Protein 5FAI (pdb70)

Organism: Homo sapiens (NCBI:txid9606)

Secondary structure (DSSP, 8-state):
--STT-EEEEEEEEE---EEEETTEEEE--TTT-TTS--GGG--GGG--HHHHHHHHHHHHHSHHHHTT-EEEEEEETTS-EEEEPTT----SSHHHHHHHHHHHHHHSEEE-TTSS-EEEEEEPSPGGGGSPSS-EEEEE-TT-SSBPPGGGG--SSSEEEEEEE-SSS-----TT-SEEEB--SS---HHHHHHHHHHHHHHHHT--

Structure (mmCIF, N/CA/C/O backbone):
data_5FAI
#
_entry.id   5FAI
#
_cell.length_a   86.118
_cell.length_b   86.118
_cell.length_c   125.178
_cell.angle_alpha   90.000
_cell.angle_beta   90.000
_cell.angle_gamma   120.000
#
_symmetry.space_group_name_H-M   'P 65 2 2'
#
loop_
_entity.id
_entity.type
_entity.pdbx_description
1 polymer 'Ribosomal RNA small subunit methyltransferase NEP1'
2 non-polymer S-ADENOSYL-L-HOMOCYSTEINE
3 non-polymer 'CITRIC ACID'
4 non-polymer 'UNKNOWN ATOM OR ION'
5 water water
#
loop_
_atom_site.group_PDB
_atom_site.id
_atom_site.type_symbol
_atom_site.label_atom_id
_atom_site.label_alt_id
_atom_site.label_comp_id
_atom_site.label_asym_id
_atom_site.label_entity_id
_atom_site.label_seq_id
_atom_site.pdbx_PDB_ins_code
_atom_site.Cartn_x
_atom_site.Cartn_y
_atom_site.Cartn_z
_atom_site.occupancy
_atom_site.B_iso_or_equiv
_atom_site.auth_seq_id
_atom_site.auth_comp_id
_atom_site.auth_asym_id
_atom_site.auth_atom_id
_atom_site.pdbx_PDB_model_num
ATOM 1 N N . ASN A 1 24 ? 3.667 36.409 -13.201 1.00 66.44 36 ASN A N 1
ATOM 2 C CA . ASN A 1 24 ? 2.704 37.436 -12.703 1.00 62.12 36 ASN A CA 1
ATOM 3 C C . ASN A 1 24 ? 2.735 37.555 -11.156 1.00 62.25 36 ASN A C 1
ATOM 4 O O . ASN A 1 24 ? 1.934 36.914 -10.430 1.00 52.89 36 ASN A O 1
ATOM 9 N N . LYS A 1 25 ? 3.682 38.367 -10.672 1.00 58.98 37 LYS A N 1
ATOM 10 C CA . LYS A 1 25 ? 3.844 38.643 -9.229 1.00 60.41 37 LYS A CA 1
ATOM 11 C C . LYS A 1 25 ? 2.739 39.560 -8.626 1.00 58.35 37 LYS A C 1
ATOM 12 O O . LYS A 1 25 ? 2.501 39.522 -7.421 1.00 60.29 37 LYS A O 1
ATOM 14 N N . ILE A 1 26 ? 2.106 40.401 -9.454 1.00 53.98 38 ILE A N 1
ATOM 15 C CA . ILE A 1 26 ? 0.907 41.182 -9.032 1.00 51.99 38 ILE A CA 1
ATOM 16 C C . ILE A 1 26 ? -0.347 40.300 -9.055 1.00 46.95 38 ILE A C 1
ATOM 17 O O . ILE A 1 26 ? -1.156 40.332 -8.126 1.00 43.56 38 ILE A O 1
ATOM 22 N N A GLY A 1 27 ? -0.478 39.533 -10.138 0.50 43.11 39 GLY A N 1
ATOM 23 N N B GLY A 1 27 ? -0.549 39.581 -10.158 0.50 42.26 39 GLY A N 1
ATOM 24 C CA A GLY A 1 27 ? -1.606 38.656 -10.348 0.50 40.66 39 GLY A CA 1
ATOM 25 C CA B GLY A 1 27 ? -1.368 38.355 -10.172 0.50 39.26 39 GLY A CA 1
ATOM 26 C C A GLY A 1 27 ? -2.886 39.444 -10.366 0.50 38.20 39 GLY A C 1
ATOM 27 C C B GLY A 1 27 ? -2.832 38.437 -9.743 0.50 36.67 39 GLY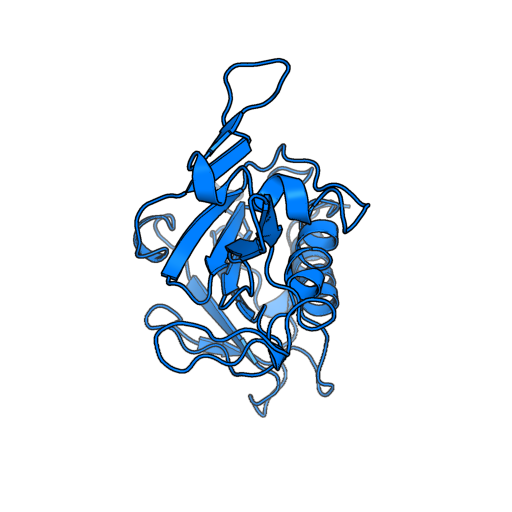 A C 1
ATOM 28 O O A GLY A 1 27 ? -2.951 40.555 -10.907 0.50 38.70 39 GLY A O 1
ATOM 29 O O B GLY A 1 27 ? -3.383 37.459 -9.237 0.50 34.98 39 GLY A O 1
ATOM 30 N N A GLY A 1 28 ? -3.903 38.890 -9.730 0.50 35.27 40 GLY A N 1
ATOM 31 N N B GLY A 1 28 ? -3.479 39.577 -9.967 0.50 34.22 40 GLY A N 1
ATOM 32 C CA A GLY A 1 28 ? -5.122 39.612 -9.533 0.50 32.05 40 GLY A CA 1
ATOM 33 C CA B GLY A 1 28 ? -4.910 39.714 -9.635 0.50 31.89 40 GLY A CA 1
ATOM 34 C C A GLY A 1 28 ? -5.249 40.067 -8.102 0.50 30.51 40 GLY A C 1
ATOM 35 C C B GLY A 1 28 ? -5.179 40.053 -8.174 0.50 30.64 40 GLY A C 1
ATOM 36 O O A GLY A 1 28 ? -6.348 40.002 -7.536 0.50 29.50 40 GLY A O 1
ATOM 37 O O B GLY A 1 28 ? -6.305 39.901 -7.682 0.50 30.66 40 GLY A O 1
ATOM 38 N N . ARG A 1 29 ? -4.152 40.541 -7.494 1.00 27.38 41 ARG A N 1
ATOM 39 C CA . ARG A 1 29 ? -4.253 40.935 -6.098 1.00 27.47 41 ARG A CA 1
ATOM 40 C C . ARG A 1 29 ? -5.137 42.163 -5.914 1.00 23.12 41 ARG A C 1
ATOM 41 O O . ARG A 1 29 ? -5.134 43.077 -6.734 1.00 20.83 41 ARG A O 1
ATOM 49 N N A ARG A 1 30 ? -5.964 42.110 -4.884 0.50 22.45 42 ARG A N 1
ATOM 50 N N B ARG A 1 30 ? -5.892 42.154 -4.815 0.50 21.66 42 ARG A N 1
ATOM 51 C CA A ARG A 1 30 ? -6.694 43.254 -4.393 0.50 21.79 42 ARG A CA 1
ATOM 52 C CA B ARG A 1 30 ? -7.014 43.064 -4.591 0.50 20.45 42 ARG A CA 1
ATOM 53 C C A ARG A 1 30 ? -7.449 42.792 -3.187 0.50 19.84 42 ARG A C 1
ATOM 54 C C B ARG A 1 30 ? -7.546 42.739 -3.205 0.50 19.17 42 ARG A C 1
ATOM 55 O O A ARG A 1 30 ? -7.627 41.597 -2.967 0.50 19.20 42 ARG A O 1
ATOM 56 O O B ARG A 1 30 ? -7.641 41.561 -2.858 0.50 18.58 42 ARG A O 1
ATOM 71 N N . LEU A 1 31 ? -7.864 43.758 -2.393 1.00 18.04 43 LEU A N 1
ATOM 72 C CA . LEU A 1 31 ? -8.588 43.521 -1.158 1.00 17.76 43 LEU A CA 1
ATOM 73 C C . LEU A 1 31 ? -10.036 43.773 -1.478 1.00 16.92 43 LEU A C 1
ATOM 74 O O . LEU A 1 31 ? -10.368 44.810 -2.050 1.00 16.74 43 LEU A O 1
ATOM 79 N N . ILE A 1 32 ? -10.887 42.825 -1.119 1.00 16.38 44 ILE A N 1
ATOM 80 C CA . ILE A 1 32 ? -12.327 42.982 -1.270 1.00 16.44 44 ILE A CA 1
ATOM 81 C C . ILE A 1 32 ? -12.920 43.048 0.129 1.00 16.39 44 ILE A C 1
ATOM 82 O O . ILE A 1 32 ? -12.774 42.111 0.904 1.00 16.63 44 ILE A O 1
ATOM 87 N N . VAL A 1 33 ? -13.576 44.159 0.455 1.00 15.41 45 VAL A N 1
ATOM 88 C CA . VAL A 1 33 ? -14.229 44.304 1.756 1.00 14.71 45 VAL A CA 1
ATOM 89 C C . VAL A 1 33 ? -15.724 44.257 1.581 1.00 14.96 45 VAL A C 1
ATOM 90 O O . VAL A 1 33 ? -16.280 44.997 0.759 1.00 15.09 45 VAL A O 1
ATOM 94 N N . VAL A 1 34 ? -16.371 43.351 2.330 1.00 14.43 46 VAL A N 1
ATOM 95 C CA . VAL A 1 34 ? -17.824 43.320 2.441 1.00 15.34 46 VAL A CA 1
ATOM 96 C C . VAL A 1 34 ? -18.235 43.915 3.784 1.00 15.24 46 VAL A C 1
ATOM 97 O O . VAL A 1 34 ? -17.823 43.417 4.842 1.00 15.24 46 VAL A O 1
ATOM 101 N N . LEU A 1 35 ? -19.010 44.993 3.726 1.00 14.48 47 LEU A N 1
ATOM 102 C CA . LEU A 1 35 ? -19.672 45.535 4.902 1.00 15.66 47 LEU A CA 1
ATOM 103 C C . LEU A 1 35 ? -20.979 44.778 5.100 1.00 15.64 47 LEU A C 1
ATOM 104 O O . LEU A 1 35 ? -21.930 44.945 4.345 1.00 16.35 47 LEU A O 1
ATOM 109 N N . GLU A 1 36 ? -20.987 43.919 6.102 1.00 15.96 48 GLU A N 1
ATOM 110 C CA . GLU A 1 36 ? -22.037 42.925 6.285 1.00 16.90 48 GLU A CA 1
ATOM 111 C C . GLU A 1 36 ? -23.032 43.400 7.338 1.00 16.89 48 GLU A C 1
ATOM 112 O O . GLU A 1 36 ? -22.643 43.848 8.412 1.00 16.35 48 GLU A O 1
ATOM 118 N N . GLY A 1 37 ? -24.318 43.280 7.030 1.00 16.50 49 GLY A N 1
ATOM 119 C CA . GLY A 1 37 ? -25.364 43.645 7.976 1.00 17.81 49 GLY A CA 1
ATOM 120 C C . GLY A 1 37 ? -25.461 45.150 8.147 1.00 16.88 49 GLY A C 1
ATOM 121 O O . GLY A 1 37 ? -25.816 45.654 9.223 1.00 16.15 49 GLY A O 1
ATOM 122 N N . ALA A 1 38 ? -25.179 45.873 7.069 1.00 17.11 50 ALA A N 1
ATOM 123 C CA . ALA A 1 38 ? -25.290 47.322 7.067 1.00 16.62 50 ALA A CA 1
ATOM 124 C C . ALA A 1 38 ? -26.740 47.745 7.300 1.00 17.26 50 ALA A C 1
ATOM 125 O O . ALA A 1 38 ? -27.670 47.158 6.740 1.00 15.96 50 ALA A O 1
ATOM 127 N N . SER A 1 39 ? -26.900 48.783 8.107 1.00 17.33 51 SER A N 1
ATOM 128 C CA . SER A 1 39 ? -28.194 49.304 8.489 1.00 19.46 51 SER A CA 1
ATOM 129 C C . SER A 1 39 ? -28.597 50.405 7.517 1.00 19.72 51 SER A C 1
ATOM 130 O O . SER A 1 39 ? -28.450 51.603 7.799 1.00 22.16 51 SER A O 1
ATOM 133 N N . LEU A 1 40 ? -29.053 49.996 6.335 1.00 17.54 52 LEU A N 1
ATOM 134 C CA . LEU A 1 40 ? -29.458 50.915 5.286 1.00 18.84 52 LEU A CA 1
ATOM 135 C C . LEU A 1 40 ? -30.801 50.505 4.744 1.00 18.67 52 LEU A C 1
ATOM 136 O O . LEU A 1 40 ? -30.896 49.514 4.010 1.00 20.71 52 LEU A O 1
ATOM 141 N N . GLU A 1 41 ? -31.825 51.287 5.032 1.00 17.81 53 GLU A N 1
ATOM 142 C CA . GLU A 1 41 ? -33.149 51.019 4.505 1.00 18.92 53 GLU A CA 1
ATOM 143 C C . GLU A 1 41 ? -34.027 52.240 4.601 1.00 17.88 53 GLU A C 1
ATOM 144 O O . GLU A 1 41 ? -33.830 53.092 5.454 1.00 17.59 53 GLU A O 1
ATOM 150 N N . THR A 1 42 ? -35.012 52.295 3.725 1.00 18.13 54 THR A N 1
ATOM 151 C CA . THR A 1 42 ? -35.883 53.449 3.604 1.00 19.73 54 THR A CA 1
ATOM 152 C C . THR A 1 42 ? -37.203 53.198 4.344 1.00 19.92 54 THR A C 1
ATOM 153 O O . THR A 1 42 ? -37.708 52.071 4.374 1.00 18.74 54 THR A O 1
ATOM 157 N N . VAL A 1 43 ? -37.709 54.247 4.975 1.00 19.52 55 VAL A N 1
ATOM 158 C CA . VAL A 1 43 ? -39.067 54.258 5.554 1.00 20.84 55 VAL A CA 1
ATOM 159 C C . VAL A 1 43 ? -39.839 55.467 5.016 1.00 23.61 55 VAL A C 1
ATOM 160 O O . VAL A 1 43 ? -39.236 56.500 4.634 1.00 22.03 55 VAL A O 1
ATOM 164 N N . LYS A 1 44 ? -41.162 55.322 4.940 1.00 26.53 56 LYS A N 1
ATOM 165 C CA . LYS A 1 44 ? -42.061 56.430 4.569 1.00 32.52 56 LYS A CA 1
ATOM 166 C C . LYS A 1 44 ? -42.557 57.102 5.832 1.00 35.58 56 LYS A C 1
ATOM 167 O O . LYS A 1 44 ? -43.109 56.443 6.699 1.00 37.60 56 LYS A O 1
ATOM 171 N N . VA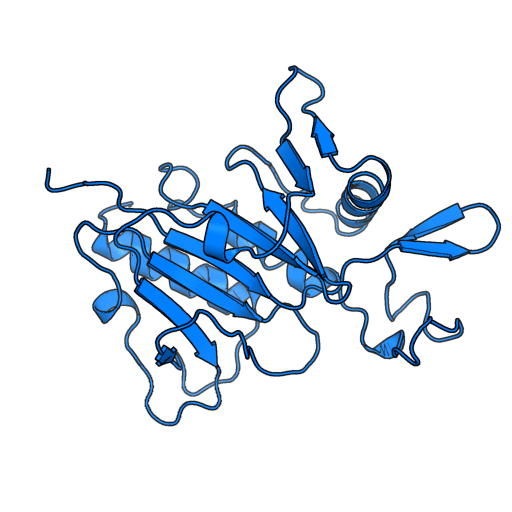L A 1 45 ? -42.306 58.400 5.949 1.00 41.12 57 VAL A N 1
ATOM 172 C CA . VAL A 1 45 ? -42.921 59.235 6.988 1.00 47.86 57 VAL A CA 1
ATOM 173 C C . VAL A 1 45 ? -43.692 60.375 6.293 1.00 48.14 57 VAL A C 1
ATOM 174 O O . VAL A 1 45 ? -43.116 61.159 5.520 1.00 45.09 57 VAL A O 1
ATOM 178 N N . GLY A 1 46 ? -45.006 60.419 6.520 1.00 48.92 58 GLY A N 1
ATOM 179 C CA . GLY A 1 46 ? -45.889 61.275 5.737 1.00 48.02 58 GLY A CA 1
ATOM 180 C C . GLY A 1 46 ? -45.800 60.938 4.255 1.00 48.01 58 GLY A C 1
ATOM 181 O O . GLY A 1 46 ? -45.976 59.782 3.858 1.00 48.57 58 GLY A O 1
ATOM 182 N N . LYS A 1 47 ? -45.491 61.944 3.442 1.00 48.26 59 LYS A N 1
ATOM 183 C CA . LYS A 1 47 ? -45.323 61.754 2.006 1.00 48.84 59 LYS A CA 1
ATOM 184 C C . LYS A 1 47 ? -43.844 61.617 1.619 1.00 49.78 59 LYS A C 1
ATOM 185 O O . LYS A 1 47 ? -43.533 61.443 0.437 1.00 48.77 59 LYS A O 1
ATOM 187 N N . THR A 1 48 ? -42.942 61.671 2.612 1.00 50.04 60 THR A N 1
ATOM 188 C CA . THR A 1 48 ? -41.492 61.726 2.355 1.00 51.06 60 THR A CA 1
ATOM 189 C C . THR A 1 48 ? -40.793 60.429 2.770 1.00 46.73 60 THR A C 1
ATOM 190 O O . THR A 1 48 ? -41.059 59.879 3.839 1.00 47.57 60 THR A O 1
ATOM 194 N N . TYR A 1 49 ? -39.881 59.976 1.920 1.00 39.64 61 TYR A N 1
ATOM 195 C CA . TYR A 1 49 ? -39.072 58.801 2.175 1.00 35.67 61 TYR A CA 1
ATOM 196 C C . TYR A 1 49 ? -37.737 59.214 2.768 1.00 32.04 61 TYR A C 1
ATOM 197 O O . TYR A 1 49 ? -37.091 60.103 2.259 1.00 28.74 61 TYR A O 1
ATOM 206 N N . GLU A 1 50 ? -37.336 58.551 3.850 1.00 28.25 62 GLU A N 1
ATOM 207 C CA . GLU A 1 50 ? -36.108 58.885 4.569 1.00 27.03 62 GLU A CA 1
ATOM 208 C C . GLU A 1 50 ? -35.361 57.615 4.867 1.00 23.77 62 GLU A C 1
ATOM 209 O O . GLU A 1 50 ? -35.965 56.551 4.985 1.00 22.35 62 GLU A O 1
ATOM 215 N N . LEU A 1 51 ? -34.058 57.729 5.068 1.00 21.60 63 LEU A N 1
ATOM 216 C CA . LEU A 1 51 ? -33.288 56.590 5.515 1.00 20.39 63 LEU A CA 1
ATOM 217 C C . LEU A 1 51 ? -33.552 56.347 6.991 1.00 21.63 63 LEU A C 1
ATOM 218 O O . LEU A 1 51 ? -33.543 57.292 7.809 1.00 21.20 63 LEU A O 1
ATOM 223 N N . LEU A 1 52 ? -33.826 55.089 7.328 1.00 20.39 64 LEU A N 1
ATOM 224 C CA . LEU A 1 52 ? -34.105 54.704 8.710 1.00 21.90 64 LEU A CA 1
ATOM 225 C C . LEU A 1 52 ? -32.913 55.018 9.644 1.00 22.15 64 LEU A C 1
ATOM 226 O O . LEU A 1 52 ? -31.768 54.719 9.348 1.00 20.94 64 LEU A O 1
ATOM 231 N N A ASN A 1 5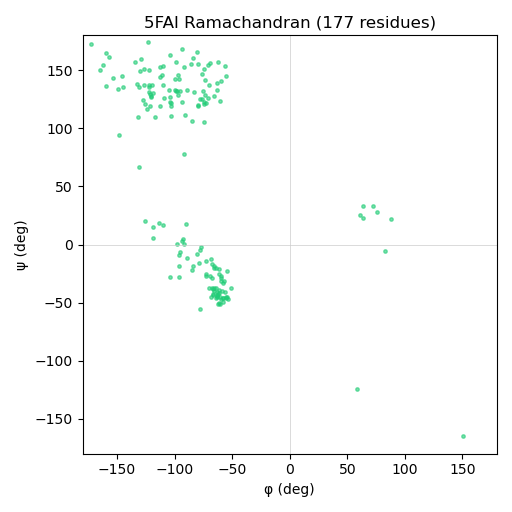3 ? -33.247 55.503 10.826 0.50 23.86 65 ASN A N 1
ATOM 232 N N B ASN A 1 53 ? -33.236 55.520 10.824 0.50 23.61 65 ASN A N 1
ATOM 233 C CA A ASN A 1 53 ? -32.323 56.187 11.692 0.50 24.52 65 ASN A CA 1
ATOM 234 C CA B ASN A 1 53 ? -32.291 56.202 11.685 0.50 24.21 65 ASN A CA 1
ATOM 235 C C A ASN A 1 53 ? -32.901 56.127 13.101 0.50 23.39 65 ASN A C 1
ATOM 236 C C B ASN A 1 53 ? -32.872 56.171 13.103 0.50 23.21 65 ASN A C 1
ATOM 237 O O A ASN A 1 53 ? -34.016 56.575 13.329 0.50 22.96 65 ASN A O 1
ATOM 238 O O B ASN A 1 53 ? -33.962 56.675 13.334 0.50 22.85 65 ASN A O 1
ATOM 247 N N . CYS A 1 54 ? -32.165 55.537 14.032 1.00 23.58 66 CYS A N 1
ATOM 248 C CA . CYS A 1 54 ? -32.673 55.349 15.397 1.00 26.20 66 CYS A CA 1
ATOM 249 C C . CYS A 1 54 ? -32.922 56.658 16.195 1.00 30.46 66 CYS A C 1
ATOM 250 O O . CYS A 1 54 ? -33.580 56.613 17.214 1.00 28.70 66 CYS A O 1
ATOM 253 N N . ASP A 1 55 ? -32.409 57.804 15.721 1.00 33.02 67 ASP A N 1
ATOM 254 C CA . ASP A 1 55 ? -32.749 59.128 16.318 1.00 36.06 67 ASP A CA 1
ATOM 255 C C . ASP A 1 55 ? -34.014 59.764 15.808 1.00 36.11 67 ASP A C 1
ATOM 256 O O . ASP A 1 55 ? -34.552 60.644 16.470 1.00 42.96 67 ASP A O 1
ATOM 261 N N . LYS A 1 56 ? -34.475 59.377 14.623 1.00 32.23 68 LYS A N 1
ATOM 262 C CA . LYS A 1 56 ? -35.680 59.967 14.050 1.00 35.01 68 LYS A CA 1
ATOM 263 C C . LYS A 1 56 ? -36.893 59.027 14.171 1.00 34.23 68 LYS A C 1
ATOM 264 O O . LYS A 1 56 ? -38.030 59.492 14.254 1.00 35.73 68 LYS A O 1
ATOM 269 N N . HIS A 1 57 ? -36.639 57.717 14.207 1.00 32.46 69 HIS A N 1
ATOM 270 C CA . HIS A 1 57 ? -37.658 56.721 13.857 1.00 34.20 69 HIS A CA 1
ATOM 271 C C . HIS A 1 57 ? -37.926 55.622 14.925 1.00 33.38 69 HIS A C 1
ATOM 272 O O . HIS A 1 57 ? -38.515 54.584 14.614 1.00 28.13 69 HIS A O 1
ATOM 279 N N . LYS A 1 58 ? -37.564 55.863 16.185 1.00 31.56 70 LYS A N 1
ATOM 280 C CA . LYS A 1 58 ? -37.823 54.854 17.238 1.00 34.35 70 LYS A CA 1
ATOM 281 C C . LYS A 1 58 ? -39.316 54.530 17.443 1.00 31.94 70 LYS A C 1
ATOM 282 O O . LYS A 1 58 ? -39.643 53.427 17.889 1.00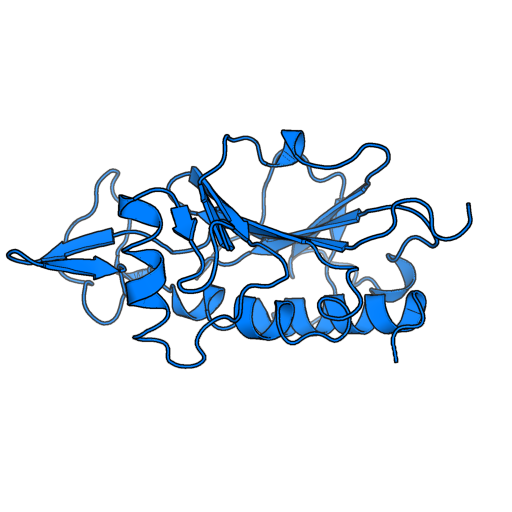 31.81 70 LYS A O 1
ATOM 288 N N . SER A 1 59 ? -40.202 55.472 17.103 1.00 28.74 71 SER A N 1
ATOM 289 C CA . SER A 1 59 ? -41.645 55.292 17.301 1.00 32.38 71 SER A CA 1
ATOM 290 C C . SER A 1 59 ? -42.436 54.723 16.092 1.00 31.29 71 SER A C 1
ATOM 291 O O . SER A 1 59 ? -43.646 54.547 16.171 1.00 34.20 71 SER A O 1
ATOM 294 N N . ILE A 1 60 ? -41.762 54.386 15.008 1.00 25.98 72 ILE A N 1
ATOM 295 C CA . ILE A 1 60 ? -42.444 53.670 13.924 1.00 25.87 72 ILE A CA 1
ATOM 296 C C . ILE A 1 60 ? -42.282 52.161 14.081 1.00 22.87 72 ILE A C 1
ATOM 297 O O . ILE A 1 60 ? -41.496 51.680 14.933 1.00 21.78 72 ILE A O 1
ATOM 302 N N . LEU A 1 61 ? -43.054 51.413 13.294 1.00 19.25 73 LEU A N 1
ATOM 303 C CA . LEU A 1 61 ? -43.010 49.956 13.319 1.00 18.28 73 LEU A CA 1
ATOM 304 C C . LEU A 1 61 ? -42.445 49.455 11.998 1.00 18.17 73 LEU A C 1
ATOM 305 O O . LEU A 1 61 ? -42.727 50.037 10.933 1.00 18.14 73 LEU A O 1
ATOM 310 N N . LEU A 1 62 ? -41.669 48.379 12.069 1.00 18.05 74 LEU A N 1
ATOM 311 C CA . LEU A 1 62 ? -41.093 47.758 10.890 1.00 18.41 74 LEU A CA 1
ATOM 312 C C . LEU A 1 62 ? -41.695 46.367 10.639 1.00 18.18 74 LEU A C 1
ATOM 313 O O . LEU A 1 62 ? -42.049 45.661 11.571 1.00 17.47 74 LEU A O 1
ATOM 318 N N . LYS A 1 63 ? -41.697 45.959 9.375 1.00 18.79 75 LYS A N 1
ATOM 319 C CA . LYS A 1 63 ? -41.999 44.569 8.990 1.00 20.00 75 LYS A CA 1
ATOM 320 C C . LYS A 1 63 ? -41.078 43.587 9.683 1.00 19.47 75 LYS A C 1
ATOM 321 O O . LYS A 1 63 ? -39.953 43.935 10.061 1.00 18.01 75 LYS A O 1
ATOM 327 N N . ASN A 1 64 ? -41.563 42.360 9.850 1.00 18.17 76 ASN A N 1
ATOM 328 C CA . ASN A 1 64 ? -40.770 41.255 10.392 1.00 19.99 76 ASN A CA 1
ATOM 329 C C . ASN A 1 64 ? -40.260 41.467 11.798 1.00 19.06 76 ASN A C 1
ATOM 330 O O . ASN A 1 64 ? -39.261 40.875 12.195 1.00 19.70 76 ASN A O 1
ATOM 335 N N . GLY A 1 65 ? -40.962 42.303 12.566 1.00 18.64 77 GLY A N 1
ATOM 336 C CA . GLY A 1 65 ? -40.614 42.543 13.952 1.00 18.75 77 GLY A CA 1
ATOM 337 C C . GLY A 1 65 ? -39.266 43.195 14.185 1.00 18.77 77 GLY A C 1
ATOM 338 O O . GLY A 1 65 ? -38.712 43.090 15.264 1.00 18.78 77 GLY A O 1
ATOM 339 N N . ARG A 1 66 ? -38.740 43.893 13.192 1.00 18.46 78 ARG A N 1
ATOM 340 C CA . ARG A 1 66 ? -37.394 44.453 13.329 1.00 18.99 78 ARG A CA 1
ATOM 341 C C . ARG A 1 66 ? -37.434 45.752 14.152 1.00 19.10 78 ARG A C 1
ATOM 342 O O . ARG A 1 66 ? -38.473 46.431 14.247 1.00 17.33 78 ARG A O 1
ATOM 350 N N . ASP A 1 67 ? -36.292 46.067 14.761 1.00 19.14 79 ASP A N 1
ATOM 351 C CA . ASP A 1 67 ? -36.201 47.072 15.779 1.00 19.70 79 ASP A CA 1
ATOM 352 C C . ASP A 1 67 ? -35.600 48.343 15.183 1.00 20.40 79 ASP A C 1
ATOM 353 O O . ASP A 1 67 ? -34.387 48.368 14.858 1.00 19.57 79 ASP A O 1
ATOM 358 N N . PRO A 1 68 ? -36.410 49.404 15.053 1.00 19.48 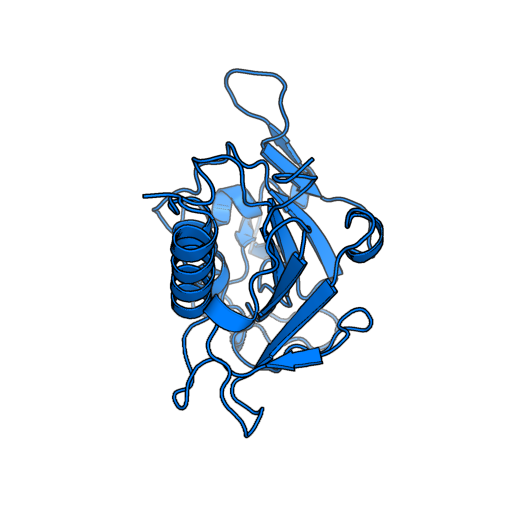80 PRO A N 1
ATOM 359 C CA . PRO A 1 68 ? -35.851 50.647 14.508 1.00 19.94 80 PRO A CA 1
ATOM 360 C C . PRO A 1 68 ? -34.798 51.292 15.413 1.00 20.40 80 PRO A C 1
ATOM 361 O O . PRO A 1 68 ? -34.019 52.130 14.948 1.00 22.03 80 PRO A O 1
ATOM 365 N N . GLY A 1 69 ? -34.778 50.916 16.683 1.00 20.23 81 GLY A N 1
ATOM 366 C CA . GLY A 1 69 ? -33.783 51.427 17.621 1.00 21.51 81 GLY A CA 1
ATOM 367 C C . GLY A 1 69 ? -32.365 50.955 17.312 1.00 21.57 81 GLY A C 1
ATOM 368 O O . GLY A 1 69 ? -31.415 51.529 17.811 1.00 22.81 81 GLY A O 1
ATOM 369 N N . GLU A 1 70 ? -32.241 49.912 16.487 1.00 20.65 82 GLU A N 1
ATOM 370 C CA . GLU A 1 70 ? -30.944 49.376 16.032 1.00 21.38 82 GLU A CA 1
ATOM 371 C C . GLU A 1 70 ? -30.458 50.006 14.699 1.00 19.37 82 GLU A C 1
ATOM 372 O O . GLU A 1 70 ? -29.406 49.636 14.204 1.00 19.47 82 GLU A O 1
ATOM 378 N N . ALA A 1 71 ? -31.227 50.924 14.135 1.00 17.30 83 ALA A N 1
ATOM 379 C CA . ALA A 1 71 ? -30.883 51.534 12.838 1.00 18.01 83 ALA A CA 1
ATOM 380 C C . ALA A 1 71 ? -29.722 52.543 12.965 1.00 18.18 83 ALA A C 1
ATOM 381 O O . ALA A 1 71 ? -29.897 53.649 13.480 1.00 20.19 83 ALA A O 1
ATOM 383 N N . ARG A 1 72 ? -28.554 52.137 12.497 1.00 18.55 84 ARG A N 1
ATOM 384 C CA . ARG A 1 72 ? -27.322 52.912 12.648 1.00 18.19 84 ARG A CA 1
ATOM 385 C C . ARG A 1 72 ? -26.603 53.020 11.285 1.00 16.88 84 ARG A C 1
ATOM 386 O O . ARG A 1 72 ? -25.516 52.475 11.113 1.00 16.78 84 ARG A O 1
ATOM 394 N N . PRO A 1 73 ? -27.213 53.733 10.334 1.00 16.86 85 PRO A N 1
ATOM 395 C CA . PRO A 1 73 ? -26.549 53.960 9.035 1.00 16.71 85 PRO A CA 1
ATOM 396 C C . PRO A 1 73 ? -25.214 54.744 9.141 1.00 16.90 85 PRO A C 1
ATOM 397 O O . PRO A 1 73 ? -24.403 54.674 8.227 1.00 16.54 85 PRO A O 1
ATOM 401 N N . ASP A 1 74 ? -25.012 55.483 10.235 1.00 16.80 86 ASP A N 1
ATOM 402 C CA . ASP A 1 74 ? -23.737 56.178 10.485 1.00 17.94 86 ASP A CA 1
ATOM 403 C C . ASP A 1 74 ? -22.532 55.240 10.492 1.00 17.38 86 ASP A C 1
ATOM 404 O O . ASP A 1 74 ? -21.436 55.641 10.099 1.00 16.67 86 ASP A O 1
ATOM 409 N N . ILE A 1 75 ? -22.723 53.990 10.921 1.00 16.56 87 ILE A N 1
ATOM 410 C CA . ILE A 1 75 ? -21.632 53.016 10.940 1.00 16.33 87 ILE A CA 1
ATOM 411 C C . ILE A 1 75 ? -21.125 52.729 9.507 1.00 16.32 87 ILE A C 1
ATOM 412 O O . ILE A 1 75 ? -19.919 52.720 9.243 1.00 16.54 87 ILE A O 1
ATOM 417 N N . THR A 1 76 ? -22.054 52.527 8.589 1.00 16.51 88 THR A N 1
ATOM 418 C CA . THR A 1 76 ? -21.708 52.310 7.185 1.00 16.18 88 THR A CA 1
ATOM 419 C C . THR A 1 76 ? -21.090 53.576 6.560 1.00 16.15 88 THR A C 1
ATOM 420 O O . THR A 1 76 ? -20.105 53.486 5.810 1.00 15.75 88 THR A O 1
ATOM 424 N N . HIS A 1 77 ? -21.683 54.731 6.856 1.00 15.37 89 HIS A N 1
ATOM 425 C CA . HIS A 1 77 ? -21.160 56.033 6.379 1.00 15.42 89 HIS A CA 1
ATOM 426 C C . HIS A 1 77 ? -19.679 56.173 6.766 1.00 15.18 89 HIS A C 1
ATOM 427 O O . HIS A 1 77 ? -18.814 56.385 5.902 1.00 15.38 89 HIS A O 1
ATOM 434 N N A GLN A 1 78 ? -19.388 56.024 8.054 0.70 14.67 90 GLN A N 1
ATOM 435 N N B GLN A 1 78 ? -19.412 56.047 8.072 0.30 14.94 90 GLN A N 1
ATOM 436 C CA A GLN A 1 78 ? -18.033 56.253 8.541 0.70 15.03 90 GLN A CA 1
ATOM 437 C CA B GLN A 1 78 ? -18.066 56.186 8.640 0.30 15.06 90 GLN A CA 1
ATOM 438 C C A GLN A 1 78 ? -17.034 55.178 8.058 0.70 14.92 90 GLN A C 1
ATOM 439 C C B GLN A 1 78 ? -17.077 55.200 8.013 0.30 14.86 90 GLN A C 1
ATOM 440 O O A GLN A 1 78 ? -15.859 55.479 7.813 0.70 15.16 90 GLN A O 1
ATOM 441 O O B GLN A 1 78 ? -15.958 55.571 7.654 0.30 14.91 90 GLN A O 1
ATOM 452 N N . SER A 1 79 ? -17.508 53.949 7.878 1.00 14.33 91 SER A N 1
ATOM 453 C CA . SER A 1 79 ? -16.672 52.889 7.340 1.00 14.76 91 SER A CA 1
ATOM 454 C C . SER A 1 79 ? -16.334 53.137 5.867 1.00 14.35 91 SER A C 1
ATOM 455 O O . SER A 1 79 ? -15.169 52.987 5.451 1.00 14.51 91 SER A O 1
ATOM 458 N N . LEU A 1 80 ? -17.341 53.537 5.086 1.00 13.92 92 LEU A N 1
ATOM 459 C CA . LEU A 1 80 ? -17.125 53.858 3.681 1.00 14.01 92 LEU A CA 1
ATOM 460 C C . LEU A 1 80 ? -16.149 55.024 3.511 1.00 14.70 92 LEU A C 1
ATOM 461 O O . LEU A 1 80 ? -15.307 55.009 2.624 1.00 14.65 92 LEU A O 1
ATOM 466 N N . LEU A 1 81 ? -16.243 56.022 4.375 1.00 14.51 93 LEU A N 1
ATOM 467 C CA . LEU A 1 81 ? -15.284 57.153 4.324 1.00 15.71 93 LEU A CA 1
ATOM 468 C C . LEU A 1 81 ? -13.829 56.681 4.469 1.00 16.67 93 LEU A C 1
ATOM 469 O O . LEU A 1 81 ? -12.962 57.085 3.676 1.00 17.92 93 LEU A O 1
ATOM 474 N N . MET A 1 82 ? -13.569 55.807 5.440 1.00 16.19 94 MET A N 1
ATOM 475 C CA . MET A 1 82 ? -12.233 55.240 5.624 1.00 16.87 94 MET A CA 1
ATOM 476 C C . MET A 1 82 ? -11.796 54.386 4.437 1.00 16.96 94 MET A C 1
ATOM 477 O O . MET A 1 82 ? -10.656 54.519 3.945 1.00 16.87 94 MET A O 1
ATOM 482 N N . LEU A 1 83 ? -12.680 53.512 3.970 1.00 16.35 95 LEU A N 1
ATOM 483 C CA . LEU A 1 83 ? -12.346 52.645 2.847 1.00 15.85 95 LEU A CA 1
ATOM 484 C C . LEU A 1 83 ? -12.036 53.450 1.587 1.00 15.99 95 LEU A C 1
ATOM 485 O O . LEU A 1 83 ? -11.009 53.224 0.939 1.00 16.30 95 LEU A O 1
ATOM 490 N N . MET A 1 84 ? -12.919 54.375 1.228 1.00 15.60 96 MET A N 1
ATOM 491 C CA . MET A 1 84 ? -12.786 55.060 -0.061 1.00 17.37 96 MET A CA 1
ATOM 492 C C . MET A 1 84 ? -11.643 56.102 -0.071 1.00 18.86 96 MET A C 1
ATOM 493 O O . MET A 1 84 ? -11.047 56.351 -1.121 1.00 18.46 96 MET A O 1
ATOM 498 N N A ASP A 1 85 ? -11.330 56.678 1.102 0.65 18.07 97 ASP A N 1
ATOM 499 N N B ASP A 1 85 ? -11.327 56.678 1.079 0.35 18.96 97 ASP A N 1
ATOM 500 C CA A ASP A 1 85 ? -10.160 57.606 1.263 0.65 19.80 97 ASP A CA 1
ATOM 501 C CA B ASP A 1 85 ? -10.223 57.634 1.161 0.35 20.34 97 ASP A CA 1
ATOM 502 C C A ASP A 1 85 ? -8.814 56.909 1.204 0.65 19.12 97 ASP A C 1
ATOM 503 C C B ASP A 1 85 ? -8.837 56.952 1.368 0.35 19.54 97 ASP A C 1
ATOM 504 O O A ASP A 1 85 ? -7.787 57.553 0.969 0.65 19.89 97 ASP A O 1
ATOM 505 O O B ASP A 1 85 ? -7.810 57.642 1.423 0.35 20.03 97 ASP A O 1
ATOM 514 N N . SER A 1 86 ? -8.807 55.611 1.451 1.00 18.36 98 SER A N 1
ATOM 515 C CA . SER A 1 86 ? -7.581 54.873 1.673 1.00 18.98 98 SER A CA 1
ATOM 516 C C . SER A 1 86 ? -6.641 54.971 0.454 1.00 19.81 98 SER A C 1
ATOM 517 O O . SER A 1 86 ? -7.107 54.975 -0.699 1.00 19.76 98 SER A O 1
ATOM 520 N N . PRO A 1 87 ? -5.330 55.102 0.714 1.00 19.52 99 PRO A N 1
ATOM 521 C CA . PRO A 1 87 ? -4.380 54.922 -0.391 1.00 19.43 99 PRO A CA 1
ATOM 522 C C . PRO A 1 87 ? -4.624 53.612 -1.169 1.00 19.39 99 PRO A C 1
ATOM 523 O O . PRO A 1 87 ? -4.517 53.611 -2.388 1.00 20.50 99 PRO A O 1
ATOM 527 N N . LEU A 1 88 ? -4.995 52.538 -0.467 1.00 19.06 100 LEU A N 1
ATOM 528 C CA . LEU A 1 88 ? -5.301 51.254 -1.127 1.00 19.39 100 LEU A CA 1
ATOM 529 C C . LEU A 1 88 ? -6.367 51.429 -2.221 1.00 18.94 100 LEU A C 1
ATOM 530 O O . LEU A 1 88 ? -6.224 50.918 -3.346 1.00 17.95 100 LEU A O 1
ATOM 535 N N . ASN A 1 89 ? -7.422 52.159 -1.904 1.00 18.05 101 ASN A N 1
ATOM 536 C CA . ASN A 1 89 ? -8.436 52.451 -2.913 1.00 18.08 101 ASN A CA 1
ATOM 537 C C . ASN A 1 89 ? -7.913 53.298 -4.072 1.00 19.33 101 ASN A C 1
ATOM 538 O O . ASN A 1 89 ? -8.201 53.004 -5.239 1.00 19.33 101 ASN A O 1
ATOM 543 N N A ARG A 1 90 ? -7.150 54.337 -3.786 0.50 19.66 102 ARG A N 1
ATOM 544 N N B ARG A 1 90 ? -7.146 54.335 -3.724 0.50 19.13 102 ARG A N 1
ATOM 545 C CA A ARG A 1 90 ? -6.713 55.227 -4.862 0.50 20.69 102 ARG A CA 1
ATOM 546 C CA B ARG A 1 90 ? -6.579 55.277 -4.693 0.50 19.88 102 ARG A CA 1
ATOM 547 C C A ARG A 1 90 ? -5.538 54.666 -5.661 0.50 20.55 102 ARG A C 1
ATOM 548 C C B ARG A 1 90 ? -5.645 54.586 -5.670 0.50 19.80 102 ARG A C 1
ATOM 549 O O A ARG A 1 90 ? -5.199 55.215 -6.707 0.50 21.96 102 ARG A O 1
ATOM 550 O O B ARG A 1 90 ? -5.613 54.934 -6.851 0.50 20.71 102 ARG A O 1
ATOM 565 N N . ALA A 1 91 ? -4.926 53.582 -5.167 1.00 20.26 103 ALA A N 1
ATOM 566 C CA . ALA A 1 91 ? -3.972 52.798 -5.942 1.00 20.63 103 ALA A CA 1
ATOM 567 C C . ALA A 1 91 ? -4.657 51.730 -6.816 1.00 20.64 103 ALA A C 1
ATOM 568 O O . ALA A 1 91 ? -3.990 51.064 -7.580 1.00 21.10 103 ALA A O 1
ATOM 570 N N . GLY A 1 92 ? -5.962 51.533 -6.635 1.00 20.32 104 GLY A N 1
ATOM 571 C CA . GLY A 1 92 ? -6.748 50.598 -7.436 1.00 20.57 104 GLY A CA 1
ATOM 572 C C . GLY A 1 92 ? -6.761 49.189 -6.895 1.00 19.22 104 GLY A C 1
ATOM 573 O O . GLY A 1 92 ? -7.073 48.263 -7.637 1.00 19.65 104 GLY A O 1
ATOM 574 N N . LEU A 1 93 ? -6.486 49.020 -5.586 1.00 17.34 105 LEU A N 1
ATOM 575 C CA . LEU A 1 93 ? -6.349 47.708 -4.988 1.00 17.13 105 LEU A CA 1
ATOM 576 C C . LEU A 1 93 ? -7.489 47.330 -4.019 1.00 16.61 105 LEU A C 1
ATOM 577 O O . LEU A 1 93 ? -7.359 46.381 -3.243 1.00 17.59 105 LEU A O 1
ATOM 582 N N . LEU A 1 94 ? -8.604 48.057 -4.094 1.00 16.44 106 LEU A N 1
ATOM 583 C CA . LEU A 1 94 ? -9.725 47.850 -3.184 1.00 15.97 106 LEU A CA 1
ATOM 584 C C . LEU A 1 94 ? -11.028 47.751 -3.955 1.00 15.49 106 LEU A C 1
ATOM 585 O O . LEU A 1 94 ? -11.309 48.578 -4.830 1.00 16.85 106 LEU A O 1
ATOM 590 N N . GLN A 1 95 ? -11.844 46.778 -3.573 1.00 15.25 107 GLN A N 1
ATOM 591 C CA . GLN A 1 95 ? -13.239 46.697 -3.997 1.00 16.26 107 GLN A CA 1
ATOM 592 C C . GLN A 1 95 ? -14.135 46.567 -2.754 1.00 16.17 107 GLN A C 1
ATOM 593 O O . GLN A 1 95 ? -13.835 45.800 -1.855 1.00 15.99 107 GLN A O 1
ATOM 599 N N . VAL A 1 96 ? -15.251 47.296 -2.752 1.00 15.49 108 VAL A N 1
ATOM 600 C CA . VAL A 1 96 ? -16.170 47.301 -1.624 1.00 14.60 108 VAL A CA 1
ATOM 601 C C . VAL A 1 96 ? -17.579 46.858 -2.054 1.00 14.44 108 VAL A C 1
ATOM 602 O O . VAL A 1 96 ? -18.102 47.303 -3.091 1.00 14.31 108 VAL A O 1
ATOM 606 N N . TYR A 1 97 ? -18.177 45.990 -1.250 1.00 14.60 109 TYR A N 1
ATOM 607 C CA . TYR A 1 97 ? -19.603 45.642 -1.373 1.00 14.70 109 TYR A CA 1
ATOM 608 C C . TYR A 1 97 ? -20.275 45.951 -0.056 1.00 14.18 109 TYR A C 1
ATOM 609 O O . TYR A 1 97 ? -19.635 45.851 1.012 1.00 14.36 109 TYR A O 1
ATOM 618 N N . ILE A 1 98 ? -21.561 46.290 -0.116 1.00 14.25 110 ILE A N 1
ATOM 619 C CA . ILE A 1 98 ? -22.381 46.492 1.089 1.00 14.43 110 ILE A CA 1
ATOM 620 C C . ILE A 1 98 ? -23.537 45.506 1.036 1.00 14.46 110 ILE A C 1
ATOM 621 O O . ILE A 1 98 ? -24.278 45.474 0.060 1.00 14.55 110 ILE A O 1
ATOM 626 N N . HIS A 1 99 ? -23.709 44.726 2.101 1.00 14.98 111 HIS A N 1
ATOM 627 C CA . HIS A 1 99 ? -24.814 43.768 2.187 1.00 15.47 111 HIS A CA 1
ATOM 628 C C . HIS A 1 99 ? -25.699 44.178 3.356 1.00 16.14 111 HIS A C 1
ATOM 629 O O . HIS A 1 99 ? -25.282 44.103 4.515 1.00 16.58 111 HIS A O 1
ATOM 636 N N . THR A 1 100 ? -26.894 44.665 3.042 1.00 15.30 112 THR A N 1
ATOM 637 C CA . THR A 1 100 ? -27.756 45.270 4.059 1.00 16.28 112 THR A CA 1
ATOM 638 C C . THR A 1 100 ? -28.494 44.214 4.856 1.00 17.65 112 THR A C 1
ATOM 639 O O . THR A 1 100 ? -28.577 43.044 4.459 1.00 17.22 112 THR A O 1
ATOM 643 N N . GLN A 1 101 ? -29.051 44.648 5.974 1.00 18.45 113 GLN A N 1
ATOM 644 C CA . GLN A 1 101 ? -29.864 43.763 6.816 1.00 20.47 113 GLN A CA 1
ATOM 645 C C . GLN A 1 101 ? -31.148 43.302 6.132 1.00 21.16 113 GLN A C 1
ATOM 646 O O . GLN A 1 101 ? -31.728 42.292 6.540 1.00 23.09 113 GLN A O 1
ATOM 652 N N . LYS A 1 102 ? -31.593 44.028 5.107 1.00 20.00 114 LYS A N 1
ATOM 653 C CA . LYS A 1 102 ? -32.717 43.588 4.278 1.00 21.42 114 LYS A CA 1
ATOM 654 C C . LYS A 1 102 ? -32.282 42.744 3.070 1.00 20.94 114 LYS A C 1
ATOM 655 O O . LYS A 1 102 ? -33.053 42.548 2.149 1.00 21.00 114 LYS A O 1
ATOM 660 N N . ASN A 1 103 ? -31.058 42.224 3.106 1.00 19.99 115 ASN A N 1
ATOM 661 C CA . ASN A 1 103 ? -30.521 41.356 2.050 1.00 21.17 115 ASN A CA 1
ATOM 662 C C . ASN A 1 103 ? -30.387 42.051 0.690 1.00 19.73 115 ASN A C 1
ATOM 663 O O . ASN A 1 103 ? -30.516 41.402 -0.364 1.00 20.07 115 ASN A O 1
ATOM 668 N N . VAL A 1 104 ? -30.092 43.363 0.706 1.00 18.01 116 VAL A N 1
ATOM 669 C CA . VAL A 1 104 ? -29.800 44.100 -0.531 1.00 17.25 116 VAL A CA 1
ATOM 670 C C . VAL A 1 104 ? -28.278 44.152 -0.673 1.00 16.51 116 VAL A C 1
ATOM 671 O O . VAL A 1 104 ? -27.570 44.503 0.294 1.00 15.93 116 VAL A O 1
ATOM 675 N N . LEU A 1 105 ? -27.780 43.755 -1.844 1.00 16.02 117 LEU A N 1
ATOM 676 C CA . LEU A 1 105 ? -26.353 43.760 -2.119 1.00 15.38 117 LEU A CA 1
ATOM 677 C C . LEU A 1 105 ? -26.038 44.940 -3.024 1.00 15.46 117 LEU A C 1
ATOM 678 O O . LEU A 1 105 ? -26.656 45.110 -4.084 1.00 16.62 117 LEU A O 1
ATOM 683 N N . ILE A 1 106 ? -25.071 45.747 -2.591 1.00 15.36 118 ILE A N 1
ATOM 684 C CA . ILE A 1 106 ? -24.694 46.961 -3.265 1.00 15.76 118 ILE A CA 1
ATOM 685 C C . ILE A 1 106 ? -23.232 46.889 -3.648 1.00 14.78 118 ILE A C 1
ATOM 686 O O . ILE A 1 106 ? -22.388 46.598 -2.804 1.00 15.29 118 ILE A O 1
ATOM 691 N N . GLU A 1 107 ? -22.935 47.171 -4.926 1.00 14.91 119 GLU A N 1
ATOM 692 C CA . GLU A 1 107 ? -21.553 47.299 -5.389 1.00 14.85 119 GLU A CA 1
ATOM 693 C C . GLU A 1 107 ? -21.178 48.770 -5.454 1.00 14.49 119 GLU A C 1
ATOM 694 O O . GLU A 1 107 ? -21.941 49.589 -5.992 1.00 14.27 119 GLU A O 1
ATOM 700 N N . VAL A 1 108 ? -20.014 49.102 -4.891 1.00 14.81 120 VAL A N 1
ATOM 701 C CA . VAL A 1 108 ? -19.497 50.472 -4.883 1.00 14.34 120 VAL A CA 1
ATOM 702 C C . VAL A 1 108 ? -18.387 50.581 -5.939 1.00 14.81 120 VAL A C 1
ATOM 703 O O . VAL A 1 108 ? -17.389 49.836 -5.907 1.00 14.62 120 VAL A O 1
ATOM 707 N N . ASN A 1 109 ? -18.573 51.488 -6.897 1.00 14.63 121 ASN A N 1
ATOM 708 C CA . ASN A 1 109 ? -17.529 51.807 -7.854 1.00 15.34 121 ASN A CA 1
ATOM 709 C C . ASN A 1 109 ? -16.343 52.418 -7.079 1.00 15.39 121 ASN A C 1
ATOM 710 O O . ASN A 1 109 ? -16.550 53.294 -6.251 1.00 15.32 121 ASN A O 1
ATOM 715 N N . PRO A 1 110 ? -15.102 51.965 -7.353 1.00 17.08 122 PRO A N 1
ATOM 716 C CA . PRO A 1 110 ? -13.915 52.577 -6.722 1.00 17.88 122 PRO A CA 1
ATOM 717 C C . PRO A 1 110 ? -13.763 54.098 -6.887 1.00 17.98 122 PRO A C 1
ATOM 718 O O . PRO A 1 110 ? -13.093 54.738 -6.060 1.00 17.98 122 PRO A O 1
ATOM 722 N N . GLN A 1 111 ? -14.386 54.652 -7.921 1.00 18.03 123 GLN A N 1
ATOM 723 C CA . GLN A 1 111 ? -14.409 56.114 -8.166 1.00 19.33 123 GLN A CA 1
ATOM 724 C C . GLN A 1 111 ? -15.379 56.904 -7.304 1.00 20.00 123 GLN A C 1
ATOM 725 O O . GLN A 1 111 ? -15.449 58.132 -7.430 1.00 21.48 123 GLN A O 1
ATOM 731 N N . THR A 1 112 ? -16.185 56.231 -6.489 1.00 17.67 124 THR A N 1
ATOM 732 C CA . THR A 1 112 ? -17.211 56.919 -5.739 1.00 17.79 124 THR A CA 1
ATOM 733 C C . THR A 1 112 ? -16.641 57.707 -4.569 1.00 17.82 124 THR A C 1
ATOM 734 O O . THR A 1 112 ? -15.990 57.143 -3.694 1.00 17.09 124 THR A O 1
ATOM 738 N N . ARG A 1 113 ? -16.918 59.014 -4.556 1.00 16.82 125 ARG A N 1
ATOM 739 C CA . ARG A 1 113 ? -16.615 59.853 -3.414 1.00 17.71 125 ARG A CA 1
ATOM 740 C C . ARG A 1 113 ? -17.819 59.862 -2.501 1.00 17.52 125 ARG A C 1
ATOM 741 O O . ARG A 1 113 ? -18.867 60.413 -2.830 1.00 17.56 125 ARG A O 1
ATOM 749 N N . ILE A 1 114 ? -17.663 59.250 -1.344 1.00 18.60 126 ILE A N 1
ATOM 750 C CA . ILE A 1 114 ? -18.730 59.200 -0.350 1.00 19.31 126 ILE A CA 1
ATOM 751 C C . ILE A 1 114 ? -18.832 60.592 0.272 1.00 18.78 126 ILE A C 1
ATOM 752 O O . ILE A 1 114 ? -17.825 61.130 0.690 1.00 19.52 126 ILE A O 1
ATOM 757 N N . PRO A 1 115 ? -20.037 61.173 0.321 1.00 18.26 127 PRO A N 1
ATOM 758 C CA . PRO A 1 115 ? -20.190 62.477 0.965 1.00 18.58 127 PRO A CA 1
ATOM 759 C C . PRO A 1 115 ? -19.769 62.432 2.424 1.00 20.26 127 PRO A C 1
ATOM 760 O O . PRO A 1 115 ? -20.054 61.436 3.135 1.00 18.16 127 PRO A O 1
ATOM 764 N N . ARG A 1 116 ? -19.097 63.494 2.874 1.00 19.75 128 ARG A N 1
ATOM 765 C CA A ARG A 1 116 ? -18.618 63.561 4.251 0.50 20.99 128 ARG A CA 1
ATOM 766 C CA B ARG A 1 116 ? -18.623 63.570 4.258 0.50 21.16 128 ARG A CA 1
ATOM 767 C C . ARG A 1 116 ? -19.782 63.915 5.186 1.00 21.49 128 ARG A C 1
ATOM 768 O O . ARG A 1 116 ? -19.770 63.555 6.369 1.00 23.80 128 ARG A O 1
ATOM 779 N N . THR A 1 117 ? -20.802 64.576 4.633 1.00 20.39 129 THR A N 1
ATOM 780 C CA . THR A 1 117 ? -21.996 64.995 5.348 1.00 23.41 129 THR A CA 1
ATOM 781 C C . THR A 1 117 ? -22.964 63.816 5.494 1.00 22.17 129 THR A C 1
ATOM 782 O O . THR A 1 117 ? -23.482 63.314 4.493 1.00 21.90 129 THR A O 1
ATOM 786 N N . PHE A 1 118 ? -23.259 63.440 6.733 1.00 20.36 130 PHE A N 1
ATOM 787 C CA . PHE A 1 118 ? -24.187 62.323 7.003 1.00 20.72 130 PHE A CA 1
ATOM 788 C C . PHE A 1 118 ? -25.553 62.467 6.314 1.00 20.09 130 PHE A C 1
ATOM 789 O O . PHE A 1 118 ? -26.044 61.525 5.694 1.00 18.79 130 PHE A O 1
ATOM 797 N N . ASP A 1 119 ? -26.179 63.644 6.407 1.00 22.23 131 ASP A N 1
ATOM 798 C CA . ASP A 1 119 ? -27.488 63.843 5.766 1.00 22.21 131 ASP A CA 1
ATOM 799 C C . ASP A 1 119 ? -27.449 63.613 4.246 1.00 22.19 131 ASP A C 1
ATOM 800 O O . ASP A 1 119 ? -28.398 63.075 3.669 1.00 20.82 131 ASP A O 1
ATOM 805 N N A ARG A 1 120 ? -26.363 64.049 3.612 0.50 21.79 132 ARG A N 1
ATOM 806 N N B ARG A 1 120 ? -26.370 64.054 3.596 0.50 22.27 132 ARG A N 1
ATOM 807 C CA A ARG A 1 120 ? -26.177 63.887 2.172 0.50 21.24 132 ARG A CA 1
ATOM 808 C CA B ARG A 1 120 ? -26.216 63.865 2.149 0.50 21.94 132 ARG A CA 1
ATOM 809 C C A ARG A 1 120 ? -25.982 62.401 1.821 0.50 20.19 132 ARG A C 1
ATOM 810 C C B ARG A 1 120 ? -25.999 62.383 1.820 0.50 20.54 132 ARG A C 1
ATOM 811 O O A ARG A 1 120 ? -26.556 61.902 0.856 0.50 19.79 132 ARG A O 1
ATOM 812 O O B ARG A 1 120 ? -26.565 61.867 0.860 0.50 20.07 132 ARG A O 1
ATOM 827 N N . PHE A 1 121 ? -25.178 61.713 2.628 1.00 19.27 133 PHE A N 1
ATOM 828 C CA . PHE A 1 121 ? -25.013 60.261 2.515 1.00 19.30 133 PHE A CA 1
ATOM 829 C C . PHE A 1 121 ? -26.369 59.539 2.582 1.00 18.79 133 PHE A C 1
ATOM 830 O O . PHE A 1 121 ? -26.653 58.686 1.756 1.00 18.43 133 PHE A O 1
ATOM 838 N N . CYS A 1 122 ? -27.210 59.921 3.541 1.00 18.37 134 CYS A N 1
ATOM 839 C CA . CYS A 1 122 ? -28.509 59.274 3.678 1.00 19.48 134 CYS A CA 1
ATOM 840 C C . CYS A 1 122 ? -29.400 59.483 2.436 1.00 19.04 134 CYS A C 1
ATOM 841 O O . CYS A 1 122 ? -30.064 58.558 1.975 1.00 19.15 134 CYS A O 1
ATOM 844 N N . GLY A 1 123 ? -29.407 60.693 1.905 1.00 20.03 135 GLY A N 1
ATOM 845 C CA . GLY A 1 123 ? -30.202 60.994 0.720 1.00 19.86 135 GLY A CA 1
ATOM 846 C C . GLY A 1 123 ? -29.727 60.207 -0.490 1.00 20.26 135 GLY A C 1
ATOM 847 O O . GLY A 1 123 ? -30.519 59.726 -1.288 1.00 19.73 135 GLY A O 1
ATOM 848 N N . LEU A 1 124 ? -28.415 60.036 -0.592 1.00 19.33 136 LEU A N 1
ATOM 849 C CA . LEU A 1 124 ? -27.833 59.247 -1.644 1.00 20.05 136 LEU A CA 1
ATOM 850 C C . LEU A 1 124 ? -28.274 57.760 -1.549 1.00 19.23 136 LEU A C 1
ATOM 851 O O . LEU A 1 124 ? -28.583 57.133 -2.559 1.00 18.19 136 LEU A O 1
ATOM 856 N N . MET A 1 125 ? -28.326 57.221 -0.332 1.00 18.78 137 MET A N 1
ATOM 857 C CA . MET A 1 125 ? -28.735 55.836 -0.123 1.00 19.50 137 MET A CA 1
ATOM 858 C C . MET A 1 125 ? -30.223 55.635 -0.404 1.00 19.29 137 MET A C 1
ATOM 859 O O . MET A 1 125 ? -30.617 54.608 -0.956 1.00 17.99 137 MET A O 1
ATOM 864 N N . VAL A 1 126 ? -31.054 56.619 -0.046 1.00 19.88 138 VAL A N 1
ATOM 865 C CA . VAL A 1 126 ? -32.476 56.576 -0.418 1.00 19.74 138 VAL A CA 1
ATOM 866 C C . VAL A 1 126 ? -32.623 56.480 -1.943 1.00 20.27 138 VAL A C 1
ATOM 867 O O . VAL A 1 126 ? -33.373 55.650 -2.450 1.00 20.06 138 VAL A O 1
ATOM 871 N N . GLN A 1 127 ? -31.875 57.303 -2.666 1.00 20.72 139 GLN A N 1
ATOM 872 C CA A GLN A 1 127 ? -31.934 57.290 -4.127 0.70 21.43 139 GLN A CA 1
ATOM 873 C CA B GLN A 1 127 ? -31.922 57.297 -4.131 0.30 20.09 139 GLN A CA 1
ATOM 874 C C . GLN A 1 127 ? -31.488 55.942 -4.660 1.00 19.75 139 GLN A C 1
ATOM 875 O O . GLN A 1 127 ? -32.142 55.370 -5.513 1.00 20.53 139 GLN A O 1
ATOM 883 N N . LEU A 1 128 ? -30.377 55.422 -4.130 1.00 18.42 140 LEU A N 1
ATOM 884 C CA . LEU A 1 128 ? -29.876 54.115 -4.535 1.00 18.27 140 LEU A CA 1
ATOM 885 C C . LEU A 1 128 ? -30.905 52.993 -4.316 1.00 19.06 140 LEU A C 1
ATOM 886 O O . LEU A 1 128 ? -31.124 52.166 -5.195 1.00 20.07 140 LEU A O 1
ATOM 891 N N . LEU A 1 129 ? -31.482 52.932 -3.122 1.00 19.39 141 LEU A N 1
ATOM 892 C CA . LEU A 1 129 ? -32.406 51.849 -2.792 1.00 20.54 141 LEU A CA 1
ATOM 893 C C . LEU A 1 129 ? -33.711 51.941 -3.603 1.00 22.75 141 LEU A C 1
ATOM 894 O O . LEU A 1 129 ? -34.298 50.921 -3.920 1.00 23.50 141 LEU A O 1
ATOM 899 N N . HIS A 1 130 ? -34.107 53.155 -3.982 1.00 23.52 142 HIS A N 1
ATOM 900 C CA . HIS A 1 130 ? -35.290 53.358 -4.832 1.00 27.02 142 HIS A CA 1
ATOM 901 C C . HIS A 1 130 ? -35.028 53.057 -6.315 1.00 26.69 142 HIS A C 1
ATOM 902 O O . HIS A 1 130 ? -35.724 52.239 -6.918 1.00 26.98 142 HIS A O 1
ATOM 909 N N . LYS A 1 131 ? -34.026 53.709 -6.902 1.00 24.29 143 LYS A N 1
ATOM 910 C CA . LYS A 1 131 ? -33.764 53.598 -8.347 1.00 24.58 143 LYS A CA 1
ATOM 911 C C . LYS A 1 131 ? -32.928 52.372 -8.729 1.00 22.83 143 LYS A C 1
ATOM 912 O O . LYS A 1 131 ? -32.875 52.006 -9.908 1.00 22.81 143 LYS A O 1
ATOM 916 N N . LEU A 1 132 ? -32.234 51.790 -7.734 1.00 21.24 144 LEU A N 1
ATOM 917 C CA . LEU A 1 132 ? -31.359 50.594 -7.858 1.00 21.70 144 LEU A CA 1
ATOM 918 C C . LEU A 1 132 ? -29.935 50.893 -8.371 1.00 19.77 144 LEU A C 1
ATOM 919 O O . LEU A 1 132 ? -29.089 49.991 -8.447 1.00 18.13 144 LEU A O 1
ATOM 924 N N . SER A 1 133 ? -29.696 52.140 -8.751 1.00 18.46 145 SER A N 1
ATOM 925 C CA . SER A 1 133 ? -28.363 52.600 -9.051 1.00 18.93 145 SER A CA 1
ATOM 926 C C . SER A 1 133 ? -28.310 54.109 -8.891 1.00 18.65 145 SER A C 1
ATOM 927 O O . SER A 1 133 ? -29.356 54.773 -8.818 1.00 18.45 145 SER A O 1
ATOM 930 N N . VAL A 1 134 ? -27.091 54.627 -8.758 1.00 17.44 146 VAL A N 1
ATOM 931 C CA . VAL A 1 134 ? -26.814 56.044 -8.888 1.00 17.47 146 VAL A CA 1
ATOM 932 C C . VAL A 1 134 ? -25.692 56.205 -9.904 1.00 18.34 146 VAL A C 1
ATOM 933 O O . VAL A 1 134 ? -24.627 55.598 -9.765 1.00 17.76 146 VAL A O 1
ATOM 937 N N . ARG A 1 135 ? -25.957 56.998 -10.938 1.00 18.31 147 ARG A N 1
ATOM 938 C CA . ARG A 1 135 ? -24.979 57.324 -11.970 1.00 19.69 147 ARG A CA 1
ATOM 939 C C . ARG A 1 135 ? -24.216 58.592 -11.624 1.00 19.30 147 ARG A C 1
ATOM 940 O O . ARG A 1 135 ? -24.734 59.474 -10.944 1.00 19.19 147 ARG A O 1
ATOM 948 N N . ALA A 1 136 ? -22.995 58.692 -12.128 1.00 18.42 148 ALA A N 1
ATOM 949 C CA . ALA A 1 136 ? -22.287 59.970 -12.138 1.00 18.78 148 ALA A CA 1
ATOM 950 C C . ALA A 1 136 ? -23.137 61.026 -12.850 1.00 18.59 148 ALA A C 1
ATOM 951 O O . ALA A 1 136 ? -23.831 60.725 -13.817 1.00 19.15 148 ALA A O 1
ATOM 953 N N . ALA A 1 137 ? -23.063 62.266 -12.375 1.00 18.70 149 ALA A N 1
ATOM 954 C CA . ALA A 1 137 ? -23.782 63.367 -13.023 1.00 18.95 149 ALA A CA 1
ATOM 955 C C . ALA A 1 137 ? -23.025 63.852 -14.271 1.00 20.07 149 ALA A C 1
ATOM 956 O O . ALA A 1 137 ? -23.603 64.541 -15.109 1.00 21.50 149 ALA A O 1
ATOM 958 N N . ASP A 1 138 ? -21.743 63.478 -14.389 1.00 20.06 150 ASP A N 1
ATOM 959 C CA . ASP A 1 138 ? -20.896 63.900 -15.505 1.00 20.81 150 ASP A CA 1
ATOM 960 C C . ASP A 1 138 ? -20.482 62.758 -16.422 1.00 22.35 150 ASP A C 1
ATOM 961 O O . ASP A 1 138 ? -19.561 62.891 -17.211 1.00 24.09 150 ASP A O 1
ATOM 966 N N . GLY A 1 139 ? -21.201 61.645 -16.352 1.00 23.40 151 GLY A N 1
ATOM 967 C CA . GLY A 1 139 ? -20.968 60.519 -17.263 1.00 24.96 151 GLY A CA 1
ATOM 968 C C . GLY A 1 139 ? -22.024 59.447 -17.093 1.00 25.05 151 GLY A C 1
ATOM 969 O O . GLY A 1 139 ? -22.838 59.529 -16.178 1.00 24.95 151 GLY A O 1
ATOM 970 N N . PRO A 1 140 ? -22.020 58.425 -17.974 1.00 26.87 152 PRO A N 1
ATOM 971 C CA . PRO A 1 140 ? -23.020 57.357 -17.903 1.00 27.87 152 PRO A CA 1
ATOM 972 C C . PRO A 1 140 ? -22.709 56.280 -16.833 1.00 26.17 152 PRO A C 1
ATOM 973 O O . PRO A 1 140 ? -23.562 55.451 -16.554 1.00 26.88 152 PRO A O 1
ATOM 977 N N . GLN A 1 141 ? -21.521 56.335 -16.231 1.00 23.54 153 GLN A N 1
ATOM 978 C CA . GLN A 1 141 ? -21.047 55.280 -15.324 1.00 24.58 153 GLN A CA 1
ATOM 979 C C . GLN A 1 141 ? -21.891 55.197 -14.055 1.00 22.27 153 GLN A C 1
ATOM 980 O O . GLN A 1 141 ? -22.104 56.203 -13.366 1.00 20.94 153 GLN A O 1
ATOM 986 N N . LYS A 1 142 ? -22.377 53.997 -13.743 1.00 21.19 154 LYS A N 1
ATOM 987 C CA . LYS A 1 142 ? -22.975 53.746 -12.429 1.00 20.21 154 LYS A CA 1
ATOM 988 C C . LYS A 1 142 ? -21.887 53.735 -11.356 1.00 18.55 154 LYS A C 1
ATOM 989 O O . LYS A 1 142 ? -20.897 53.014 -11.468 1.00 19.16 154 LYS A O 1
ATOM 995 N N . LEU A 1 143 ? -22.067 54.553 -10.326 1.00 17.06 155 LEU A N 1
ATOM 996 C CA . LEU A 1 143 ? -21.148 54.603 -9.193 1.00 16.50 155 LEU A CA 1
ATOM 997 C C . LEU A 1 143 ? -21.616 53.730 -8.016 1.00 15.87 155 LEU A C 1
ATOM 998 O O . LEU A 1 143 ? -20.806 53.260 -7.214 1.00 16.49 155 LEU A O 1
ATOM 1003 N N . LEU A 1 144 ? -22.923 53.548 -7.903 1.00 16.36 156 LEU A N 1
ATOM 1004 C CA . LEU A 1 144 ? -23.511 52.625 -6.931 1.00 16.39 156 LEU A CA 1
ATOM 1005 C C . LEU A 1 144 ? -24.548 51.797 -7.655 1.00 15.45 156 LEU A C 1
ATOM 1006 O O . LEU A 1 144 ? -25.293 52.332 -8.474 1.00 15.21 156 LEU A O 1
ATOM 1011 N N . LYS A 1 145 ? -24.590 50.494 -7.382 1.00 16.15 157 LYS A N 1
ATOM 1012 C CA . LYS A 1 145 ? -25.563 49.622 -8.041 1.00 17.03 157 LYS A CA 1
ATOM 1013 C C . LYS A 1 145 ? -25.989 48.466 -7.155 1.00 16.70 157 LYS A C 1
ATOM 1014 O O . LYS A 1 145 ? -25.160 47.816 -6.522 1.00 16.21 157 LYS A O 1
ATOM 1020 N N . VAL A 1 146 ? -27.291 48.229 -7.107 1.00 17.42 158 VAL A N 1
ATOM 1021 C CA . VAL A 1 146 ? -27.836 47.032 -6.466 1.00 16.83 158 VAL A CA 1
ATOM 1022 C C . VAL A 1 146 ? -27.604 45.856 -7.416 1.00 17.36 158 VAL A C 1
ATOM 1023 O O . VAL A 1 146 ? -27.982 45.920 -8.591 1.00 17.13 158 VAL A O 1
ATOM 1027 N N . ILE A 1 147 ? -26.949 44.807 -6.912 1.00 17.76 159 ILE A N 1
ATOM 1028 C CA . ILE A 1 147 ? -26.580 43.641 -7.717 1.00 18.64 159 ILE A CA 1
ATOM 1029 C C . ILE A 1 147 ? -27.179 42.368 -7.088 1.00 19.86 159 ILE A C 1
ATOM 1030 O O . ILE A 1 147 ? -27.764 42.425 -6.002 1.00 19.91 159 ILE A O 1
ATOM 1035 N N . LYS A 1 148 ? -27.031 41.230 -7.761 1.00 20.88 160 LYS A N 1
ATOM 1036 C CA . LYS A 1 148 ? -27.692 39.984 -7.324 1.00 22.25 160 LYS A CA 1
ATOM 1037 C C . LYS A 1 148 ? -26.905 39.278 -6.247 1.00 21.68 160 LYS A C 1
ATOM 1038 O O . LYS A 1 148 ? -25.710 39.083 -6.387 1.00 22.31 160 LYS A O 1
ATOM 1042 N N . ASN A 1 149 ? -27.581 38.889 -5.172 1.00 20.11 161 ASN A N 1
ATOM 1043 C CA . ASN A 1 149 ? -27.031 37.922 -4.211 1.00 21.24 161 ASN A CA 1
ATOM 1044 C C . ASN A 1 149 ? -26.773 36.554 -4.873 1.00 22.24 161 ASN A C 1
ATOM 1045 O O . ASN A 1 149 ? -27.415 36.253 -5.866 1.00 21.79 161 ASN A O 1
ATOM 1050 N N . PRO A 1 150 ? -25.871 35.720 -4.330 1.00 22.35 162 PRO A N 1
ATOM 1051 C CA . PRO A 1 150 ? -25.055 36.020 -3.151 1.00 22.15 162 PRO A CA 1
ATOM 1052 C C . PRO A 1 150 ? -23.796 36.757 -3.548 1.00 20.51 162 PRO A C 1
ATOM 1053 O O . PRO A 1 150 ? -23.327 36.616 -4.683 1.00 19.40 162 PRO A O 1
ATOM 1057 N N . VAL A 1 151 ? -23.233 37.515 -2.606 1.00 19.92 163 VAL A N 1
ATOM 1058 C CA . VAL A 1 151 ? -22.032 38.294 -2.881 1.00 19.39 163 VAL A CA 1
ATOM 1059 C C . VAL A 1 151 ? -20.865 37.378 -3.322 1.00 18.68 163 VAL A C 1
ATOM 1060 O O . VAL A 1 151 ? -20.030 37.780 -4.156 1.00 18.98 163 VAL A O 1
ATOM 1064 N N . SER A 1 152 ? -20.844 36.149 -2.811 1.00 19.37 164 SER A N 1
ATOM 1065 C CA . SER A 1 152 ? -19.786 35.191 -3.153 1.00 20.94 164 SER A CA 1
ATOM 1066 C C . SER A 1 152 ? -19.688 34.860 -4.644 1.00 21.25 164 SER A C 1
ATOM 1067 O O . SER A 1 152 ? -18.595 34.607 -5.138 1.00 23.52 164 SER A O 1
ATOM 1070 N N . ASP A 1 153 ? -20.795 34.965 -5.377 1.00 22.25 165 ASP A N 1
ATOM 1071 C CA . ASP A 1 153 ? -20.768 34.800 -6.851 1.00 23.38 165 ASP A CA 1
ATOM 1072 C C . ASP A 1 153 ? -19.939 35.879 -7.572 1.00 24.38 165 ASP A C 1
ATOM 1073 O O . ASP A 1 153 ? -19.541 35.694 -8.727 1.00 26.32 165 ASP A O 1
ATOM 1078 N N . HIS A 1 154 ? -19.705 37.011 -6.904 1.00 21.33 166 HIS A N 1
ATOM 1079 C CA . HIS A 1 154 ? -19.004 38.133 -7.500 1.00 20.37 166 HIS A CA 1
ATOM 1080 C C . HIS A 1 154 ? -17.517 38.160 -7.198 1.00 19.83 166 HIS A C 1
ATOM 1081 O O . HIS A 1 154 ? -16.823 39.024 -7.719 1.00 20.65 166 HIS A O 1
ATOM 1088 N N . PHE A 1 155 ? -17.034 37.265 -6.341 1.00 18.28 167 PHE A N 1
ATOM 1089 C CA . PHE A 1 155 ? -15.603 37.234 -6.004 1.00 18.84 167 PHE A CA 1
ATOM 1090 C C . PHE A 1 155 ? -14.814 36.590 -7.152 1.00 19.94 167 PHE A C 1
ATOM 1091 O O . PHE A 1 155 ? -15.304 35.645 -7.788 1.00 20.99 167 PHE A O 1
ATOM 1099 N N . PRO A 1 156 ? -13.580 37.050 -7.378 1.00 20.40 168 PRO A N 1
ATOM 1100 C CA . PRO A 1 156 ? -12.737 36.395 -8.393 1.00 20.54 168 PRO A CA 1
ATOM 1101 C C . PRO A 1 156 ? -12.239 35.018 -7.935 1.00 20.38 168 PRO A C 1
ATOM 1102 O O . PRO A 1 156 ? -12.275 34.701 -6.728 1.00 19.52 168 PRO A O 1
ATOM 1106 N N A VAL A 1 157 ? -11.777 34.213 -8.889 0.50 20.04 169 VAL A N 1
ATOM 1107 N N B VAL A 1 157 ? -11.784 34.196 -8.890 0.50 19.95 169 VAL A N 1
ATOM 1108 C CA A VAL A 1 157 ? -11.200 32.917 -8.593 0.50 20.60 169 VAL A CA 1
ATOM 1109 C CA B VAL A 1 157 ? -11.178 32.907 -8.567 0.50 20.49 169 VAL A CA 1
ATOM 1110 C C A VAL A 1 157 ? -9.908 33.075 -7.789 0.50 20.66 169 VAL A C 1
ATOM 1111 C C B VAL A 1 157 ? -9.924 33.096 -7.746 0.50 20.55 169 VAL A C 1
ATOM 1112 O O A VAL A 1 157 ? -9.215 34.088 -7.916 0.50 20.66 169 VAL A O 1
ATOM 1113 O O B VAL A 1 157 ? -9.265 34.138 -7.824 0.50 20.40 169 VAL A O 1
ATOM 1120 N N . GLY A 1 158 ? -9.610 32.093 -6.942 1.00 21.57 170 GLY A N 1
ATOM 1121 C CA . GLY A 1 158 ? -8.337 32.049 -6.223 1.00 22.91 170 GLY A CA 1
ATOM 1122 C C . GLY A 1 158 ? -8.283 33.024 -5.068 1.00 24.87 170 GLY A C 1
ATOM 1123 O O . GLY A 1 158 ? -7.260 33.646 -4.820 1.00 26.39 170 GLY A O 1
ATOM 1124 N N . CYS A 1 159 ? -9.403 33.118 -4.365 1.00 25.44 171 CYS A N 1
ATOM 1125 C CA . CYS A 1 159 ? -9.675 34.163 -3.408 1.00 27.08 171 CYS A CA 1
ATOM 1126 C C . CYS A 1 159 ? -9.998 33.511 -2.043 1.00 26.19 171 CYS A C 1
ATOM 1127 O O . CYS A 1 159 ? -10.970 32.794 -1.938 1.00 26.77 171 CYS A O 1
ATOM 1130 N N . MET A 1 160 ? -9.184 33.760 -1.019 1.00 25.84 172 MET A N 1
ATOM 1131 C CA . MET A 1 160 ? -9.533 33.364 0.358 1.00 27.43 172 MET A CA 1
ATOM 1132 C C . MET A 1 160 ? -10.614 34.331 0.894 1.00 24.41 172 MET A C 1
ATOM 1133 O O . MET A 1 160 ? -10.710 35.467 0.435 1.00 18.90 172 MET A O 1
ATOM 1138 N N . LYS A 1 161 ? -11.452 33.838 1.810 1.00 21.83 173 LYS A N 1
ATOM 1139 C CA . LYS A 1 161 ? -12.509 34.652 2.427 1.00 21.75 173 LYS A CA 1
ATOM 1140 C C . LYS A 1 161 ? -12.394 34.595 3.944 1.00 20.95 173 LYS A C 1
ATOM 1141 O O . LYS A 1 161 ? -12.457 33.508 4.557 1.00 20.43 173 LYS A O 1
ATOM 1147 N N . VAL A 1 162 ? -12.215 35.770 4.552 1.00 20.14 174 VAL A N 1
ATOM 1148 C CA . VAL A 1 162 ? -11.955 35.882 5.982 1.00 20.11 174 VAL A CA 1
ATOM 1149 C C . VAL A 1 162 ? -13.036 36.768 6.628 1.00 20.11 174 VAL A C 1
ATOM 1150 O O . VAL A 1 162 ? -13.332 37.841 6.126 1.00 18.13 174 VAL A O 1
ATOM 1154 N N . GLY A 1 163 ? -13.620 36.299 7.723 1.00 19.53 175 GLY A N 1
ATOM 1155 C CA . GLY A 1 163 ? -14.513 37.134 8.534 1.00 19.61 175 GLY A CA 1
ATOM 1156 C C . GLY A 1 163 ? -13.752 37.686 9.718 1.00 19.71 175 GLY A C 1
ATOM 1157 O O . GLY A 1 163 ? -12.719 37.135 10.115 1.00 18.86 175 GLY A O 1
ATOM 1158 N N . THR A 1 164 ? -14.247 38.799 10.277 1.00 20.01 176 THR A N 1
ATOM 1159 C CA . THR A 1 164 ? -13.602 39.452 11.407 1.00 18.97 176 THR A CA 1
ATOM 1160 C C . THR A 1 164 ? -14.538 39.495 12.625 1.00 19.27 176 THR A C 1
ATOM 1161 O O . THR A 1 164 ? -15.735 39.748 12.492 1.00 19.46 176 THR A O 1
ATOM 1165 N N . SER A 1 165 ? -13.988 39.215 13.804 1.00 19.58 177 SER A N 1
ATOM 1166 C CA . SER A 1 165 ? -14.750 39.281 15.040 1.00 20.99 177 SER A CA 1
ATOM 1167 C C . SER A 1 165 ? -13.824 39.402 16.224 1.00 21.61 177 SER A C 1
ATOM 1168 O O . SER A 1 165 ? -12.832 38.689 16.321 1.00 21.50 177 SER A O 1
ATOM 1171 N N . PHE A 1 166 ? -14.192 40.289 17.136 1.00 21.06 178 PHE A N 1
ATOM 1172 C CA . PHE A 1 166 ? -13.532 40.436 18.426 1.00 23.35 178 PHE A CA 1
ATOM 1173 C C . PHE A 1 166 ? -13.583 39.138 19.268 1.00 24.21 178 PHE A C 1
ATOM 1174 O O . PHE A 1 166 ? -12.678 38.890 20.064 1.00 25.17 178 PHE A O 1
ATOM 1182 N N . SER A 1 167 ? -14.612 38.320 19.069 1.00 25.29 179 SER A N 1
ATOM 1183 C CA . SER A 1 167 ? -14.800 37.090 19.870 1.00 29.68 179 SER A CA 1
ATOM 1184 C C . SER A 1 167 ? -13.759 35.969 19.623 1.00 30.06 179 SER A C 1
ATOM 1185 O O . SER A 1 167 ? -13.688 35.023 20.401 1.00 32.38 179 SER A O 1
ATOM 1188 N N . ILE A 1 168 ? -12.955 36.073 18.574 1.00 28.37 180 ILE A N 1
ATOM 1189 C CA . ILE A 1 168 ? -11.911 35.068 18.310 1.00 29.41 180 ILE A CA 1
ATOM 1190 C C . ILE A 1 168 ? -10.768 35.232 19.333 1.00 31.88 180 ILE A C 1
ATOM 1191 O O . ILE A 1 168 ? -10.172 36.316 19.441 1.00 28.78 180 ILE A O 1
ATOM 1196 N N . PRO A 1 169 ? -10.465 34.160 20.098 1.00 34.83 181 PRO A N 1
ATOM 1197 C CA . PRO A 1 169 ? -9.567 34.334 21.253 1.00 35.60 181 PRO A CA 1
ATOM 1198 C C . PRO A 1 169 ? -8.102 34.635 20.918 1.00 35.77 181 PRO A C 1
ATOM 1199 O O . PRO A 1 169 ? -7.426 35.271 21.712 1.00 38.79 181 PRO A O 1
ATOM 1203 N N . VAL A 1 170 ? -7.621 34.205 19.761 1.00 35.67 182 VAL A N 1
ATOM 1204 C CA . VAL A 1 170 ? -6.264 34.531 19.334 1.00 35.30 182 VAL A CA 1
ATOM 1205 C C . VAL A 1 170 ? -6.320 35.713 18.374 1.00 33.09 182 VAL A C 1
ATOM 1206 O O . VAL A 1 170 ? -7.111 35.702 17.441 1.00 28.81 182 VAL A O 1
ATOM 1210 N N . VAL A 1 171 ? -5.466 36.712 18.606 1.00 30.31 183 VAL A N 1
ATOM 1211 C CA . VAL A 1 171 ? -5.381 37.884 17.746 1.00 30.23 183 VAL A CA 1
ATOM 1212 C C . VAL A 1 171 ? -4.382 37.641 16.625 1.00 30.67 183 VAL A C 1
ATOM 1213 O O . VAL A 1 171 ? -3.264 37.177 16.878 1.00 31.06 183 VAL A O 1
ATOM 1217 N N . SER A 1 172 ? -4.782 37.968 15.392 1.00 27.52 184 SER A N 1
ATOM 1218 C CA . SER A 1 172 ? -3.916 37.858 14.220 1.00 29.11 184 SER A CA 1
ATOM 1219 C C . SER A 1 172 ? -3.260 39.183 13.909 1.00 28.87 184 SER A C 1
ATOM 1220 O O . SER A 1 17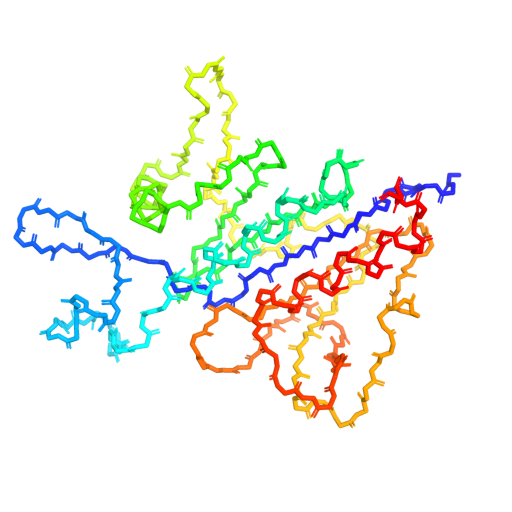2 ? -3.889 40.224 14.052 1.00 29.55 184 SER A O 1
ATOM 1223 N N . ASP A 1 173 ? -1.998 39.145 13.469 1.00 30.18 185 ASP A N 1
ATOM 1224 C CA . ASP A 1 173 ? -1.363 40.299 12.822 1.00 32.65 185 ASP A CA 1
ATOM 1225 C C . ASP A 1 173 ? -1.872 40.346 11.405 1.00 30.56 185 ASP A C 1
ATOM 1226 O O . ASP A 1 173 ? -1.745 39.355 10.657 1.00 29.82 185 ASP A O 1
ATOM 1231 N N . VAL A 1 174 ? -2.434 41.494 11.023 1.00 28.53 186 VAL A N 1
ATOM 1232 C CA . VAL A 1 174 ? -3.103 41.613 9.741 1.00 28.41 186 VAL A CA 1
ATOM 1233 C C . VAL A 1 174 ? -2.109 41.482 8.591 1.00 26.20 186 VAL A C 1
ATOM 1234 O O . VAL A 1 174 ? -2.424 40.876 7.564 1.00 28.32 186 VAL A O 1
ATOM 1238 N N . ARG A 1 175 ? -0.918 42.035 8.754 1.00 25.13 187 ARG A N 1
ATOM 1239 C CA . ARG A 1 175 ? 0.097 41.951 7.694 1.00 26.80 187 ARG A CA 1
ATOM 1240 C C . ARG A 1 175 ? 0.430 40.483 7.322 1.00 27.10 187 ARG A C 1
ATOM 1241 O O . ARG A 1 175 ? 0.655 40.189 6.150 1.00 26.35 187 ARG A O 1
ATOM 1249 N N . GLU A 1 176 ? 0.380 39.582 8.302 1.00 29.82 188 GLU A N 1
ATOM 1250 C CA . GLU A 1 176 ? 0.631 38.152 8.068 1.00 32.74 188 GLU A CA 1
ATOM 1251 C C . GLU A 1 176 ? -0.519 37.457 7.333 1.00 32.15 188 GLU A C 1
ATOM 1252 O O . GLU A 1 176 ? -0.362 36.339 6.856 1.00 31.95 188 GLU A O 1
ATOM 1260 N N . LEU A 1 177 ? -1.676 38.119 7.256 1.00 30.12 189 LEU A N 1
ATOM 1261 C CA . LEU A 1 177 ? -2.828 37.611 6.507 1.00 28.39 189 LEU A CA 1
ATOM 1262 C C . LEU A 1 177 ? -2.848 38.059 5.030 1.00 26.67 189 LEU A C 1
ATOM 1263 O O . LEU A 1 177 ? -3.644 37.540 4.243 1.00 28.42 189 LEU A O 1
ATOM 1268 N N . VAL A 1 178 ? -1.996 39.008 4.657 1.00 25.01 190 VAL A N 1
ATOM 1269 C CA . VAL A 1 178 ? -2.017 39.579 3.314 1.00 24.60 190 VAL A CA 1
ATOM 1270 C C . VAL A 1 178 ? -1.314 38.626 2.345 1.00 27.52 190 VAL A C 1
ATOM 1271 O O . VAL A 1 178 ? -0.142 38.295 2.533 1.00 25.97 190 VAL A O 1
ATOM 1275 N N . PRO A 1 179 ? -2.035 38.151 1.326 1.00 27.31 191 PRO A N 1
ATOM 1276 C CA . PRO A 1 179 ? -1.347 37.304 0.352 1.00 28.33 191 PRO A CA 1
ATOM 1277 C C . PRO A 1 179 ? -0.473 38.138 -0.556 1.00 27.95 191 PRO A C 1
ATOM 1278 O O . PRO A 1 179 ? -0.786 39.312 -0.823 1.00 28.11 191 PRO A O 1
ATOM 1282 N N A SER A 1 180 ? 0.627 37.554 -1.033 0.50 29.02 192 SER A N 1
ATOM 1283 N N B SER A 1 180 ? 0.623 37.547 -1.032 0.50 29.33 192 SER A N 1
ATOM 1284 C CA A SER A 1 180 ? 1.581 38.293 -1.863 0.50 29.09 192 SER A CA 1
ATOM 1285 C CA B SER A 1 180 ? 1.583 38.269 -1.867 0.50 29.62 192 SER A CA 1
ATOM 1286 C C A SER A 1 180 ? 0.987 38.661 -3.218 0.50 28.67 192 SER A C 1
ATOM 1287 C C B SER A 1 180 ? 0.983 38.658 -3.210 0.50 28.95 192 SER A C 1
ATOM 1288 O O A SER A 1 180 ? 1.199 39.771 -3.705 0.50 31.52 192 SER A O 1
ATOM 1289 O O B SER A 1 180 ? 1.185 39.777 -3.681 0.50 31.80 192 SER A O 1
ATOM 1294 N N . SER A 1 181 ? 0.221 37.742 -3.814 1.00 28.18 193 SER A N 1
ATOM 1295 C CA . SER A 1 181 ? -0.252 37.908 -5.204 1.00 28.52 193 SER A CA 1
ATOM 1296 C C . SER A 1 181 ? -1.712 37.526 -5.489 1.00 27.42 193 SER A C 1
ATOM 1297 O O . SER A 1 181 ? -2.120 37.540 -6.644 1.00 28.84 193 SER A O 1
ATOM 1300 N N . ASP A 1 182 ? -2.504 37.233 -4.454 1.00 25.21 194 ASP A N 1
ATOM 1301 C CA . ASP A 1 182 ? -3.889 36.788 -4.647 1.00 24.15 194 ASP A CA 1
ATOM 1302 C C . ASP A 1 182 ? -4.891 37.853 -4.203 1.00 24.19 194 ASP A C 1
ATOM 1303 O O . ASP A 1 182 ? -4.592 38.653 -3.306 1.00 25.80 194 ASP A O 1
ATOM 1308 N N . PRO A 1 183 ? -6.099 37.834 -4.785 1.00 22.57 195 PRO A N 1
ATOM 1309 C CA . PRO A 1 183 ? -7.210 38.561 -4.167 1.00 21.24 195 PRO A CA 1
ATOM 1310 C C . PRO A 1 183 ? -7.646 37.916 -2.858 1.00 21.37 195 PRO A C 1
ATOM 1311 O O . PRO A 1 183 ? -7.423 36.721 -2.641 1.00 20.94 195 PRO A O 1
ATOM 1315 N N . ILE A 1 184 ? -8.262 38.702 -1.981 1.00 19.58 196 ILE A N 1
ATOM 1316 C CA . ILE A 1 184 ? -8.743 38.186 -0.697 1.00 18.93 196 ILE A CA 1
ATOM 1317 C C . ILE A 1 184 ? -9.925 39.040 -0.225 1.00 18.44 196 ILE A C 1
ATOM 1318 O O . ILE A 1 184 ? -9.930 40.262 -0.430 1.00 18.08 196 ILE A O 1
ATOM 1323 N N . VAL A 1 185 ? -10.899 38.380 0.396 1.00 18.15 197 VAL A N 1
ATOM 1324 C CA . VAL A 1 185 ? -12.090 39.017 0.935 1.00 18.01 197 VAL A CA 1
ATOM 1325 C C . VAL A 1 185 ? -11.992 39.107 2.446 1.00 18.42 197 VAL A C 1
ATOM 1326 O O . VAL A 1 185 ? -11.690 38.097 3.127 1.00 18.71 197 VAL A O 1
ATOM 1330 N N . PHE A 1 186 ? -12.294 40.297 2.979 1.00 18.09 198 PHE A N 1
ATOM 1331 C CA . PHE A 1 186 ? -12.523 40.481 4.423 1.00 17.52 198 PHE A CA 1
ATOM 1332 C C . PHE A 1 186 ? -13.937 40.973 4.651 1.00 17.64 198 PHE A C 1
ATOM 1333 O O . PHE A 1 186 ? -14.383 41.927 4.006 1.00 16.04 198 PHE A O 1
ATOM 1341 N N . VAL A 1 187 ? -14.635 40.310 5.567 1.00 16.93 199 VAL A N 1
ATOM 1342 C CA . VAL A 1 187 ? -15.995 40.660 5.934 1.00 17.09 199 VAL A CA 1
ATOM 1343 C C . VAL A 1 187 ? -15.985 41.380 7.288 1.00 16.47 199 VAL A C 1
ATOM 1344 O O . VAL A 1 187 ? -15.502 40.823 8.288 1.00 17.59 199 VAL A O 1
ATOM 1348 N N . VAL A 1 188 ? -16.524 42.607 7.291 1.00 16.60 200 VAL A N 1
ATOM 1349 C CA . VAL A 1 188 ? -16.556 43.497 8.458 1.00 16.29 200 VAL A CA 1
ATOM 1350 C C . VAL A 1 188 ? -18.007 43.807 8.770 1.00 15.86 200 VAL A C 1
ATOM 1351 O O . VAL A 1 188 ? -18.788 44.207 7.865 1.00 14.79 200 VAL A O 1
ATOM 1355 N N . GLY A 1 189 ? -18.417 43.599 10.027 1.00 16.21 201 GLY A N 1
ATOM 1356 C CA . GLY A 1 189 ? -19.812 43.879 10.396 1.00 16.57 201 GLY A CA 1
ATOM 1357 C C . GLY A 1 189 ? -20.093 45.379 10.392 1.00 16.32 201 GLY A C 1
ATOM 1358 O O . GLY A 1 189 ? -19.280 46.165 10.880 1.00 16.09 201 GLY A O 1
ATOM 1359 N N . ALA A 1 190 ? -21.241 45.770 9.854 1.00 15.74 202 ALA A N 1
ATOM 1360 C CA . ALA A 1 190 ? -21.657 47.165 9.807 1.00 16.64 202 ALA A CA 1
ATOM 1361 C C . ALA A 1 190 ? -22.981 47.373 10.591 1.00 17.04 202 ALA A C 1
ATOM 1362 O O . ALA A 1 190 ? -23.626 48.389 10.483 1.00 17.43 202 ALA A O 1
ATOM 1364 N N . PHE A 1 191 ? -23.337 46.391 11.408 1.00 18.72 203 PHE A N 1
ATOM 1365 C CA . PHE A 1 191 ? -24.539 46.454 12.244 1.00 18.46 203 PHE A CA 1
ATOM 1366 C C . PHE A 1 191 ? -24.219 47.202 13.531 1.00 19.29 203 PHE A C 1
ATOM 1367 O O . PHE A 1 191 ? -23.073 47.274 13.932 1.00 18.53 203 PHE A O 1
ATOM 1375 N N . ALA A 1 192 ? -25.255 47.693 14.209 1.00 20.17 204 ALA A N 1
ATOM 1376 C CA . ALA A 1 192 ? -25.092 48.229 15.564 1.00 21.23 204 ALA A CA 1
ATOM 1377 C C . ALA A 1 192 ? -24.553 47.168 16.530 1.00 21.41 204 ALA A C 1
ATOM 1378 O O . ALA A 1 192 ? -23.635 47.425 17.303 1.00 21.58 204 ALA A O 1
ATOM 1380 N N . HIS A 1 193 ? -25.145 45.974 16.480 1.00 21.47 205 HIS A N 1
ATOM 1381 C CA . HIS A 1 193 ? -24.737 44.855 17.326 1.00 21.87 205 HIS A CA 1
ATOM 1382 C C . HIS A 1 193 ? -24.901 43.562 16.568 1.00 22.61 205 HIS A C 1
ATOM 1383 O O . HIS A 1 193 ? -25.822 43.426 15.785 1.00 22.64 205 HIS A O 1
ATOM 1390 N N . GLY A 1 194 ? -24.005 42.623 16.807 1.00 24.96 206 GLY A N 1
ATOM 1391 C CA . GLY A 1 194 ? -24.086 41.297 16.173 1.00 27.11 206 GLY A CA 1
ATOM 1392 C C . GLY A 1 194 ? -22.722 40.679 15.978 1.00 25.15 206 GLY A C 1
ATOM 1393 O O . GLY A 1 194 ? -21.749 41.138 16.537 1.00 24.49 206 GLY A O 1
ATOM 1394 N N . LYS A 1 195 ? -22.664 39.646 15.148 1.00 25.61 207 LYS A N 1
ATOM 1395 C CA . LYS A 1 195 ? -21.412 38.972 14.829 1.00 25.60 207 LYS A CA 1
ATOM 1396 C C . LYS A 1 195 ? -21.478 38.539 13.366 1.00 23.34 207 LYS A C 1
ATOM 1397 O O . LYS A 1 195 ? -22.519 38.066 12.897 1.00 23.18 207 LYS A O 1
ATOM 1401 N N . VAL A 1 196 ? -20.392 38.762 12.636 1.00 21.85 208 VAL A N 1
ATOM 1402 C CA . VAL A 1 196 ? -20.323 38.344 11.245 1.00 20.93 208 VAL A CA 1
ATOM 1403 C C . VAL A 1 196 ? -20.483 36.832 11.225 1.00 21.32 208 VAL A C 1
ATOM 1404 O O . VAL A 1 196 ? -19.728 36.128 11.896 1.00 20.48 208 VAL A O 1
ATOM 1408 N N . SER A 1 197 ? -21.484 36.364 10.485 1.00 22.85 209 SER A N 1
ATOM 1409 C CA . SER A 1 197 ? -21.730 34.949 10.333 1.00 25.82 209 SER A CA 1
ATOM 1410 C C . SER A 1 197 ? -22.311 34.691 8.956 1.00 24.31 209 SER A C 1
ATOM 1411 O O . SER A 1 197 ? -23.515 34.838 8.740 1.00 25.61 209 SER A O 1
ATOM 1414 N N . VAL A 1 198 ? -21.439 34.356 8.014 1.00 23.16 210 VAL A N 1
ATOM 1415 C CA . VAL A 1 198 ? -21.832 34.150 6.618 1.00 23.74 210 VAL A CA 1
ATOM 1416 C C . VAL A 1 198 ? -21.291 32.804 6.137 1.00 23.73 210 VAL A C 1
ATOM 1417 O O . VAL A 1 198 ? -20.336 32.277 6.695 1.00 23.64 210 VAL A O 1
ATOM 1421 N N . GLU A 1 199 ? -21.895 32.283 5.074 1.00 26.43 211 GLU A N 1
ATOM 1422 C CA . GLU A 1 199 ? -21.630 30.916 4.606 1.00 26.99 211 GLU A CA 1
ATOM 1423 C C . GLU A 1 199 ? -20.266 30.766 3.945 1.00 27.51 211 GLU A C 1
ATOM 1424 O O . GLU A 1 199 ? -19.685 29.687 3.950 1.00 27.36 211 GLU A O 1
ATOM 1426 N N . TYR A 1 200 ? -19.748 31.854 3.383 1.00 24.58 212 TYR A N 1
ATOM 1427 C CA . TYR A 1 200 ? -18.639 31.767 2.456 1.00 22.79 212 TYR A CA 1
ATOM 1428 C C . TYR A 1 200 ? -17.254 31.990 3.065 1.00 23.14 212 TYR A C 1
ATOM 1429 O O . TYR A 1 200 ? -16.260 31.775 2.386 1.00 22.95 212 TYR A O 1
ATOM 1438 N N . THR A 1 201 ? -17.167 32.429 4.328 1.00 22.01 213 THR A N 1
ATOM 1439 C CA . THR A 1 201 ? -15.861 32.622 4.954 1.00 21.02 213 THR A CA 1
ATOM 1440 C C . THR A 1 201 ? -15.214 31.276 5.293 1.00 23.02 213 THR A C 1
ATOM 1441 O O . THR A 1 201 ? -15.897 30.334 5.681 1.00 23.70 213 THR A O 1
ATOM 1445 N N . GLU A 1 202 ? -13.908 31.200 5.108 1.00 24.54 214 GLU A N 1
ATOM 1446 C CA . GLU A 1 202 ? -13.133 30.002 5.417 1.00 29.65 214 GLU A CA 1
ATOM 1447 C C . GLU A 1 202 ? -12.483 30.085 6.800 1.00 30.20 214 GLU A C 1
ATOM 1448 O O . GLU A 1 202 ? -12.065 29.076 7.352 1.00 28.65 214 GLU A O 1
ATOM 1454 N N . LYS A 1 203 ? -12.379 31.294 7.346 1.00 27.96 215 LYS A N 1
ATOM 1455 C CA . LYS A 1 203 ? -11.918 31.467 8.706 1.00 28.10 215 LYS A CA 1
ATOM 1456 C C . LYS A 1 203 ? -12.338 32.796 9.264 1.00 27.74 215 LYS A C 1
ATOM 1457 O O . LYS A 1 203 ? -12.773 33.697 8.518 1.00 24.14 215 LYS A O 1
ATOM 1462 N N . MET A 1 204 ? -12.229 32.896 10.584 1.00 25.64 216 MET A N 1
ATOM 1463 C CA . MET A 1 204 ? -12.581 34.107 11.324 1.00 25.76 216 MET A CA 1
ATOM 1464 C C . MET A 1 204 ? -11.361 34.546 12.089 1.00 25.88 216 MET A C 1
ATOM 1465 O O . MET A 1 204 ? -10.659 33.712 12.669 1.00 25.02 216 MET A O 1
ATOM 1470 N N . VAL A 1 205 ? -11.083 35.850 12.092 1.00 23.14 217 VAL A N 1
ATOM 1471 C CA . VAL A 1 205 ? -9.947 36.379 12.837 1.00 23.11 217 VAL A CA 1
ATOM 1472 C C . VAL A 1 205 ? -10.340 37.556 13.712 1.00 22.56 217 VAL A C 1
ATOM 1473 O O . VAL A 1 205 ? -11.288 38.280 13.403 1.00 20.53 217 VAL A O 1
ATOM 1477 N N . SER A 1 206 ? -9.638 37.684 14.831 1.00 22.72 218 SER A N 1
ATOM 1478 C CA . SER A 1 206 ? -9.580 38.927 15.593 1.00 23.48 218 SER A CA 1
ATOM 1479 C C . S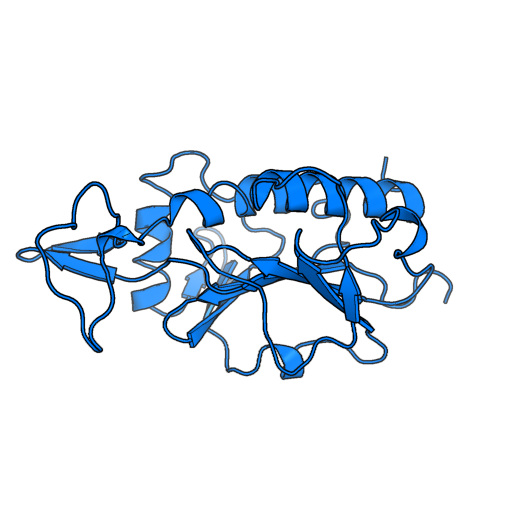ER A 1 206 ? -8.330 39.661 15.211 1.00 22.41 218 SER A C 1
ATOM 1480 O O . SER A 1 206 ? -7.300 39.046 14.942 1.00 24.81 218 SER A O 1
ATOM 1483 N N . ILE A 1 207 ? -8.401 40.989 15.207 1.00 21.85 219 ILE A N 1
ATOM 1484 C CA . ILE A 1 207 ? -7.257 41.811 14.894 1.00 21.47 219 ILE A CA 1
ATOM 1485 C C . ILE A 1 207 ? -6.856 42.720 16.060 1.00 21.05 219 ILE A C 1
ATOM 1486 O O . ILE A 1 207 ? -5.980 43.551 15.910 1.00 21.89 219 ILE A O 1
ATOM 1491 N N . SER A 1 208 ? -7.506 42.555 17.204 1.00 21.64 220 SER A N 1
ATOM 1492 C CA . SER A 1 208 ? -7.236 43.378 18.389 1.00 21.63 220 SER A CA 1
ATOM 1493 C C . SER A 1 208 ? -7.828 42.742 19.629 1.00 21.25 220 SER A C 1
ATOM 1494 O O . SER A 1 208 ? -8.878 42.098 19.572 1.00 20.20 220 SER A O 1
ATOM 1497 N N . ASN A 1 209 ? -7.182 42.985 20.763 1.00 23.35 221 ASN A N 1
ATOM 1498 C CA . ASN A 1 209 ? -7.751 42.644 22.064 1.00 23.89 221 ASN A CA 1
ATOM 1499 C C . ASN A 1 209 ? -8.827 43.619 22.535 1.00 24.19 221 ASN A C 1
ATOM 1500 O O . ASN A 1 209 ? -9.406 43.419 23.602 1.00 21.94 221 ASN A O 1
ATOM 1505 N N . TYR A 1 210 ? -9.092 44.673 21.747 1.00 21.50 222 TYR A N 1
ATOM 1506 C CA . TYR A 1 210 ? -10.149 45.622 22.034 1.00 21.72 222 TYR A CA 1
ATOM 1507 C C . TYR A 1 210 ? -11.268 45.483 21.009 1.00 21.33 222 TYR A C 1
ATOM 1508 O O . TYR A 1 210 ? -11.001 45.202 19.835 1.00 19.53 222 TYR A O 1
ATOM 1517 N N . PRO A 1 211 ? -12.520 45.689 21.439 1.00 21.91 223 PRO A N 1
ATOM 1518 C CA . PRO A 1 211 ? -13.603 45.776 20.474 1.00 22.41 223 PRO A CA 1
ATOM 1519 C C . PRO A 1 211 ? -13.553 47.120 19.755 1.00 22.42 223 PRO A C 1
ATOM 1520 O O . PRO A 1 211 ? -13.604 48.159 20.405 1.00 23.18 223 PRO A O 1
ATOM 1524 N N . LEU A 1 212 ? -13.425 47.078 18.433 1.00 20.19 224 LEU A N 1
ATOM 1525 C CA . LEU A 1 212 ? -13.238 48.275 17.607 1.00 20.14 224 LEU A CA 1
ATOM 1526 C C . LEU A 1 212 ? -14.501 48.673 16.862 1.00 19.00 224 LEU A C 1
ATOM 1527 O O . LEU A 1 212 ? -15.415 47.889 16.698 1.00 17.35 224 LEU A O 1
ATOM 1532 N N . SER A 1 213 ? -14.528 49.902 16.382 1.00 17.57 225 SER A N 1
ATOM 1533 C CA . SER A 1 213 ? -15.546 50.302 15.434 1.00 17.05 225 SER A CA 1
ATOM 1534 C C . SER A 1 213 ? -15.270 49.615 14.085 1.00 16.83 225 SER A C 1
ATOM 1535 O O . SER A 1 213 ? -14.130 49.231 13.775 1.00 15.60 225 SER A O 1
ATOM 1538 N N . ALA A 1 214 ? -16.324 49.440 13.298 1.00 16.20 226 ALA A N 1
ATOM 1539 C CA . ALA A 1 214 ? -16.185 48.969 11.934 1.00 15.72 226 ALA A CA 1
ATOM 1540 C C . ALA A 1 214 ? -15.235 49.895 11.168 1.00 15.24 226 ALA A C 1
ATOM 1541 O O . ALA A 1 214 ? -14.397 49.431 10.411 1.00 14.65 226 ALA A O 1
ATOM 1543 N N . ALA A 1 215 ? -15.367 51.205 11.389 1.00 14.40 227 ALA A N 1
ATOM 1544 C CA . ALA A 1 215 ? -14.603 52.186 10.611 1.00 14.47 227 ALA A CA 1
ATOM 1545 C C . ALA A 1 215 ? -13.101 52.098 10.907 1.00 14.74 227 ALA A C 1
ATOM 1546 O O . ALA A 1 215 ? -12.258 52.150 9.983 1.00 14.68 227 ALA A O 1
ATOM 1548 N N . LEU A 1 216 ? -12.759 51.951 12.180 1.00 14.90 228 LEU A N 1
ATOM 1549 C CA . LEU A 1 216 ? -11.353 51.752 12.546 1.00 15.84 228 LEU A CA 1
ATOM 1550 C C . LEU A 1 216 ? -10.852 50.412 12.060 1.00 15.98 228 LEU A C 1
ATOM 1551 O O . LEU A 1 216 ? -9.713 50.302 11.632 1.00 15.74 228 LEU A O 1
ATOM 1556 N N . THR A 1 217 ? -11.695 49.376 12.121 1.00 15.90 229 THR A N 1
ATOM 1557 C CA . THR A 1 217 ? -11.320 48.096 11.540 1.00 16.43 229 THR A CA 1
ATOM 1558 C C . THR A 1 217 ? -10.935 48.253 10.058 1.00 16.20 229 THR A C 1
ATOM 1559 O O . THR A 1 217 ? -9.911 47.733 9.614 1.00 16.76 229 THR A O 1
ATOM 1563 N N . CYS A 1 218 ? -11.744 48.994 9.311 1.00 15.80 230 CYS A N 1
ATOM 1564 C CA . CYS A 1 218 ? -11.479 49.243 7.884 1.00 16.23 230 CYS A CA 1
ATOM 1565 C C . CYS A 1 218 ? -10.179 50.023 7.654 1.00 16.12 230 CYS A C 1
ATOM 1566 O O . CYS A 1 218 ? -9.383 49.666 6.782 1.00 16.57 230 CYS A O 1
ATOM 1569 N N . ALA A 1 219 ? -9.956 51.071 8.449 1.00 16.36 231 ALA A N 1
ATOM 1570 C CA . ALA A 1 219 ? -8.695 51.828 8.383 1.00 16.27 231 ALA A CA 1
ATOM 1571 C C . ALA A 1 219 ? -7.480 50.919 8.662 1.00 16.93 231 ALA A C 1
ATOM 1572 O O . ALA A 1 219 ? -6.436 51.033 7.987 1.00 16.84 231 ALA A O 1
ATOM 1574 N N . LYS A 1 220 ? -7.623 50.016 9.630 1.00 16.73 232 LYS A N 1
ATOM 1575 C CA . LYS A 1 220 ? -6.550 49.094 9.988 1.00 17.61 232 LYS A CA 1
ATOM 1576 C C . LYS A 1 220 ? -6.284 48.074 8.878 1.00 18.14 232 LYS A C 1
ATOM 1577 O O . LYS A 1 220 ? -5.134 47.849 8.509 1.00 17.71 232 LYS A O 1
ATOM 1583 N N . LEU A 1 221 ? -7.339 47.497 8.313 1.00 16.90 233 LEU A N 1
ATOM 1584 C CA . LEU A 1 221 ? -7.162 46.534 7.216 1.00 18.44 233 LEU A CA 1
ATOM 1585 C C . LEU A 1 221 ? -6.468 47.171 6.022 1.00 18.06 233 LEU A C 1
ATOM 1586 O O . LEU A 1 221 ? -5.477 46.639 5.531 1.00 19.79 233 LEU A O 1
ATOM 1591 N N . THR A 1 222 ? -6.968 48.316 5.569 1.00 17.69 234 THR A N 1
ATOM 1592 C CA . THR A 1 222 ? -6.397 48.982 4.414 1.00 17.14 234 THR A CA 1
ATOM 1593 C C . THR A 1 222 ? -4.936 49.375 4.666 1.00 18.07 234 THR A C 1
ATOM 1594 O O . THR A 1 222 ? -4.085 49.180 3.797 1.00 17.55 234 THR A O 1
ATOM 1598 N N . THR A 1 223 ? -4.648 49.871 5.865 1.00 18.19 235 THR A N 1
ATOM 1599 C CA . THR A 1 223 ? -3.287 50.265 6.233 1.00 19.08 235 THR A CA 1
ATOM 1600 C C . THR A 1 223 ? -2.312 49.063 6.159 1.00 19.11 235 THR A C 1
ATOM 1601 O O . THR A 1 223 ? -1.215 49.178 5.613 1.00 20.05 235 THR A O 1
ATOM 1605 N N . ALA A 1 224 ? -2.727 47.927 6.697 1.00 19.16 236 ALA A N 1
ATOM 1606 C CA . ALA A 1 224 ? -1.894 46.726 6.694 1.00 19.86 236 ALA A CA 1
ATOM 1607 C C . ALA A 1 224 ? -1.630 46.250 5.265 1.00 21.32 236 ALA A C 1
ATOM 1608 O O . ALA A 1 224 ? -0.496 45.909 4.925 1.00 21.30 236 ALA A O 1
ATOM 1610 N N . PHE A 1 225 ? -2.675 46.249 4.428 1.00 21.34 237 PHE A N 1
ATOM 1611 C CA . PHE A 1 225 ? -2.530 45.814 3.031 1.00 21.13 237 PHE A CA 1
ATOM 1612 C C . PHE A 1 225 ? -1.637 46.758 2.236 1.00 22.28 237 PHE A C 1
ATOM 1613 O O . PHE A 1 225 ? -0.828 46.309 1.421 1.00 23.26 237 PHE A O 1
ATOM 1621 N N . GLU A 1 226 ? -1.779 48.061 2.481 1.00 21.02 238 GLU A N 1
ATOM 1622 C CA . GLU A 1 226 ? -0.912 49.069 1.892 1.00 21.64 238 GLU A CA 1
ATOM 1623 C C . GLU A 1 226 ? 0.564 48.797 2.177 1.00 23.33 238 GLU A C 1
ATOM 1624 O O . GLU A 1 226 ? 1.408 48.875 1.256 1.00 23.11 238 GLU A O 1
ATOM 1630 N N . GLU A 1 227 ? 0.878 48.466 3.423 1.00 24.27 239 GLU A N 1
ATOM 1631 C CA . GLU A 1 227 ? 2.264 48.186 3.786 1.00 25.76 239 GLU A CA 1
ATOM 1632 C C . GLU A 1 227 ? 2.800 46.969 3.014 1.00 26.51 239 GLU A C 1
ATOM 1633 O O . GLU A 1 227 ? 3.836 47.051 2.377 1.00 28.01 239 GLU A O 1
ATOM 1639 N N . VAL A 1 228 ? 2.073 45.869 3.044 1.00 26.17 240 VAL A N 1
ATOM 1640 C CA . VAL A 1 228 ? 2.550 44.625 2.429 1.00 27.26 240 VAL A CA 1
ATOM 1641 C C . VAL A 1 228 ? 2.664 44.760 0.894 1.00 26.90 240 VAL A C 1
ATOM 1642 O O . VAL A 1 228 ? 3.632 44.267 0.306 1.00 27.05 240 VAL A O 1
ATOM 1646 N N . TRP A 1 229 ? 1.727 45.481 0.266 1.00 23.82 241 TRP A N 1
ATOM 1647 C CA . TRP A 1 229 ? 1.691 45.624 -1.184 1.00 23.83 241 TRP A CA 1
ATOM 1648 C C . TRP A 1 229 ? 2.430 46.838 -1.700 1.00 24.01 241 TRP A C 1
ATOM 1649 O O . TRP A 1 229 ? 2.426 47.105 -2.890 1.00 25.50 241 TRP A O 1
ATOM 1660 N N . GLY A 1 230 ? 3.092 47.563 -0.805 1.00 24.27 242 GLY A N 1
ATOM 1661 C CA . GLY A 1 230 ? 3.986 48.621 -1.188 1.00 25.13 242 GLY A CA 1
ATOM 1662 C C . GLY A 1 230 ? 3.329 49.892 -1.638 1.00 25.35 242 GLY A C 1
ATOM 1663 O O . GLY A 1 230 ? 3.900 50.626 -2.437 1.00 24.44 242 GLY A O 1
ATOM 1664 N N . VAL A 1 231 ? 2.118 50.163 -1.128 1.00 25.95 243 VAL A N 1
ATOM 1665 C CA . VAL A 1 231 ? 1.418 51.413 -1.386 1.00 26.02 243 VAL A CA 1
ATOM 1666 C C . VAL A 1 231 ? 1.789 52.364 -0.268 1.00 29.44 243 VAL A C 1
ATOM 1667 O O . VAL A 1 231 ? 1.442 52.131 0.891 1.00 28.46 243 VAL A O 1
ATOM 1671 N N A ILE A 1 232 ? 2.582 53.371 -0.618 0.50 30.84 244 ILE A N 1
ATOM 1672 N N B ILE A 1 232 ? 2.424 53.476 -0.613 0.50 30.31 244 ILE A N 1
ATOM 1673 C CA A ILE A 1 232 ? 3.059 54.374 0.316 0.50 33.74 244 ILE A CA 1
ATOM 1674 C CA B ILE A 1 232 ? 2.906 54.430 0.384 0.50 32.92 244 ILE A CA 1
ATOM 1675 C C A ILE A 1 232 ? 2.866 55.721 -0.349 0.50 34.09 244 ILE A C 1
ATOM 1676 C C B ILE A 1 232 ? 2.041 55.698 0.372 0.50 32.57 244 ILE A C 1
ATOM 1677 O O A ILE A 1 232 ? 3.228 55.897 -1.518 0.50 36.22 244 ILE A O 1
ATOM 1678 O O B ILE A 1 232 ? 1.029 55.826 1.103 0.50 32.58 244 ILE A O 1
#

Foldseek 3Di:
DQQAAAAEEEEAEAAQWDWDDDPNDIWTQDLVPDQPDADPPRDGSVFRCNVLVLLQVQLQLPFLCLVVVRYWYWYQHNVRWIKGAASPDDRDPDPRVNGVVSRCCVVVQFDADPPDRDTRMGTDDDDPVVVDDPPEAEEEEDLPPPDADALLVVRDRHGYYYYYFYSTSDDGDDDDRHPYYHYHDNDDDRSNVVSNNNSVSNCVSNVRD

B-factor: mean 24.6, std 8.91, range [13.92, 66.44]

Nearest PDB structures (foldseek):
  7mq9-assembly1_SK  TM=9.715E-01  e=3.300E-38  Homo sapiens
  3oii-assembly1_A  TM=9.225E-01  e=8.689E-28  Saccharomyces cerevisiae
  3oin-assembly1_A  TM=9.230E-01  e=4.178E-27  Saccharomyces cerevisiae
  5wyk-assembly1_E2  TM=8.965E-01  e=4.008E-26  Saccharomyces cerevisiae S288C
  6rxy-assembly1_CN  TM=9.080E-01  e=2.429E-23  Thermochaetoides thermophila

Radius of gyration: 17.09 Å; Cα contacts (8 Å, |Δi|>4): 433; chains: 1; bounding box: 50×35×40 Å

CATH classification: 3.40.1280.10

GO terms:
  GO:0070037 rRNA (pseudouridine) methyltransferase activity (F, IDA)
  GO:0042274 ribosomal small subunit biogenesis (P, IDA)
  GO:0032040 small-subunit processome (C, IDA)
  GO:0005654 nucleoplasm (C, TAS)
  GO:0042802 identical protein binding (F, IPI)
  GO:0005515 protein binding (F, IPI)
  GO:0005730 nucleolus (C, IDA)
  GO:0003723 RNA binding (F, HDA)

Sequence (209 aa):
NKIGGGGRRRLIVVLEGASLETVKVGKTYELLNNCDKHKSILLKNGRDPGEARPDITHQQSLLMLMDDSPLNRRAGLLQVYIHTQKNVLIEVNPQTRIPRRTFDRRFCGLMVQQLLHKLSVRAADGPQKLLKVIKNPVSDHFPVVGCMKVGTSFSIPVVSDVRELVPSSSDPIVFVVGAFAHGKVSVEYTEKMVSISNYPLSAALTCAKLTTAFEEVWGVII

Solvent-accessible surface area: 10886 Å² total; per-residue (Å²): 166,89,111,31,36,53,82,0,3,0,0,0,24,10,0,3,2,10,48,19,93,43,75,97,81,137,47,9,4,21,23,131,116,5,151,118,54,173,31,151,132,78,66,85,14,25,67,3,84,1,30,29,0,5,91,0,1,30,85,0,15,92,6,64,0,11,173,55,58,27,8,32,3,14,0,39,3,71,74,89,42,1,0,62,1,34,60,138,10,170,1,14,110,66,60,113,155,0,17,42,35,0,26,88,0,35,144,94,103,19,18,135,19,119,145,26,104,94,78,36,3,89,35,24,128,61,67,9,40,112,67,22,35,145,54,10,88,40,0,0,16,18,115,72,49,122,113,57,29,69,16,111,152,33,16,21,84,40,72,10,1,0,0,0,4,16,0,44,23,140,60,96,6,99,32,112,39,29,112,74,55,7,2,29,22,114,160,95,55,6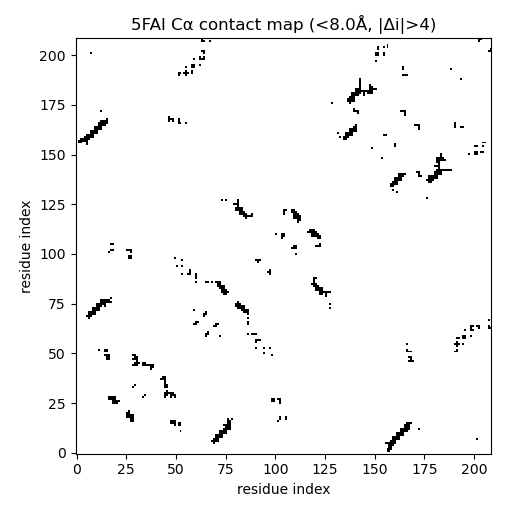5,14,17,82,13,0,25,87,0,4,85,12,0,18,105,62,14,54,28,214

InterPro domains:
  IPR005304 Ribosomal biogenesis, methyltransferase, EMG1/NEP1 [PF03587] (45-238)
  IPR005304 Ribosomal biogenesis, methyltransferase, EMG1/NEP1 [PTHR12636] (12-244)
  IPR005304 Ribosomal biogenesis, methyltransferase, EMG1/NEP1 [cd18088] (43-238)
  IPR029026 tRNA (guanine-N1-)-methyltransferase, N-terminal [G3DSA:3.40.1280.10] (43-244)
  IPR029028 Alpha/beta knot methyltransferases [SSF75217] (34-243)